Protein AF-A0A264W4F5-F1 (afdb_monomer_lite)

Organism: NCBI:txid2020506

Secondary structure (DSSP, 8-state):
-TTTHHHHHHHHHHHHHHHHHHHHTT---HHHHHHHHHHHHHHHHHHHHHHHTT--HHHHHHHHHHHHHHHHHHHHHHHHHHHHTHHHHHHHHHHHHTT-SPEEEE-SS-EEEEPPGGGHHHHTSSEEEEEEEETTEEEEEEEPPPPTT-TT---EEEEEETTS----S-TTS--SEEEEEETTEEEEES-HHHHHHS-SSSS-SEEE--

Sequence (210 aa):
MKKYSVPLALFNSGLLLLYMILELVEASTFPFAVVVFVSFGLSLLLSLYVLISQNWRPFAIQISVLVFAVSIPLLFQIEVNYYHFLDDREQLIEMLENGELEKTSDDGSSVSYLTPDAYKRAVGSNQLPVVSHSENEFYVKFWVDEPIFNPNGAFEGFLYSSNGEFPTTDSALYFYEYKQIDANWYYVSDYSSDLEENCLFLCGDIIIND

pLDDT: mean 84.88, std 12.05, range [41.47, 96.94]

Radius of gyration: 21.78 Å; chains: 1; bounding box: 52×29×62 Å

Structure (mmCIF, N/CA/C/O backbone):
data_AF-A0A264W4F5-F1
#
_entry.id   AF-A0A264W4F5-F1
#
loop_
_atom_site.group_PDB
_atom_site.id
_atom_site.type_symbol
_atom_site.label_atom_id
_atom_site.label_alt_id
_atom_site.label_comp_id
_atom_site.label_asym_id
_atom_site.label_entity_id
_atom_site.label_seq_id
_atom_site.pdbx_PDB_ins_code
_atom_site.Cartn_x
_atom_site.Cartn_y
_atom_site.Cartn_z
_atom_site.occupancy
_atom_site.B_iso_or_equiv
_atom_site.auth_seq_id
_atom_site.auth_comp_id
_atom_site.auth_asym_id
_atom_site.auth_atom_id
_atom_site.pdbx_PDB_model_num
ATOM 1 N N . MET A 1 1 ? 27.422 -3.768 -30.438 1.00 62.78 1 MET A N 1
ATOM 2 C CA . MET A 1 1 ? 26.420 -3.299 -29.449 1.00 62.78 1 MET A CA 1
ATOM 3 C C . MET A 1 1 ? 24.977 -3.320 -29.961 1.00 62.78 1 MET A C 1
ATOM 5 O O . MET A 1 1 ? 24.150 -3.886 -29.266 1.00 62.78 1 MET A O 1
ATOM 9 N N . LYS A 1 2 ? 24.654 -2.826 -31.173 1.00 68.25 2 LYS A N 1
ATOM 10 C CA . LYS A 1 2 ? 23.263 -2.804 -31.702 1.00 68.25 2 LYS A CA 1
ATOM 11 C C . LYS A 1 2 ? 22.506 -4.149 -31.665 1.00 68.25 2 LYS A C 1
ATOM 13 O O . LYS A 1 2 ? 21.299 -4.157 -31.479 1.00 68.25 2 LYS A O 1
ATOM 18 N N . LYS A 1 3 ? 23.204 -5.284 -31.818 1.00 78.88 3 LYS A N 1
ATOM 19 C CA . LYS A 1 3 ? 22.596 -6.630 -31.795 1.00 78.88 3 LYS A CA 1
ATOM 20 C C . LYS A 1 3 ? 22.023 -7.022 -30.421 1.00 78.88 3 LYS A C 1
ATOM 22 O O . LYS A 1 3 ? 21.079 -7.799 -30.370 1.00 78.88 3 LYS A O 1
ATOM 27 N N . TYR A 1 4 ? 22.566 -6.473 -29.332 1.00 87.38 4 TYR A N 1
ATOM 28 C CA . TYR A 1 4 ? 22.182 -6.832 -27.961 1.00 87.38 4 TYR A CA 1
ATOM 29 C C . TYR A 1 4 ? 21.355 -5.753 -27.254 1.00 87.38 4 TYR A C 1
ATOM 31 O O . TYR A 1 4 ? 20.863 -5.996 -26.159 1.00 87.38 4 TYR A O 1
ATOM 39 N N . SER A 1 5 ? 21.155 -4.583 -27.871 1.00 87.38 5 SER A N 1
ATOM 40 C CA . SER A 1 5 ? 20.451 -3.470 -27.224 1.00 87.38 5 SER A CA 1
ATOM 41 C C . SER A 1 5 ? 18.969 -3.759 -26.980 1.00 87.38 5 SER A C 1
ATOM 43 O O . SER A 1 5 ? 18.437 -3.338 -25.965 1.00 87.38 5 SER A O 1
ATOM 45 N N . VAL A 1 6 ? 18.301 -4.490 -27.881 1.00 90.69 6 VAL A N 1
ATOM 46 C CA . VAL A 1 6 ? 16.883 -4.856 -27.705 1.00 90.69 6 VAL A CA 1
ATOM 47 C C . VAL A 1 6 ? 16.700 -5.915 -26.606 1.00 90.69 6 VAL A C 1
ATOM 49 O O . VAL A 1 6 ? 15.910 -5.659 -25.704 1.00 90.69 6 VAL A O 1
ATOM 52 N N . PRO A 1 7 ? 17.435 -7.049 -26.598 1.00 93.50 7 PRO A N 1
ATOM 53 C CA . PRO A 1 7 ? 17.374 -7.996 -25.482 1.00 93.50 7 PRO A CA 1
ATOM 54 C C . PRO A 1 7 ? 17.715 -7.370 -24.126 1.00 93.50 7 PRO A C 1
ATOM 56 O O . PRO A 1 7 ? 17.052 -7.665 -23.140 1.00 93.50 7 PRO A O 1
ATOM 59 N N . LEU A 1 8 ? 18.712 -6.479 -24.079 1.00 93.00 8 LEU A N 1
ATOM 60 C CA . LEU A 1 8 ? 19.088 -5.780 -22.850 1.00 93.00 8 LEU A CA 1
ATOM 61 C C . LEU A 1 8 ? 17.981 -4.832 -22.367 1.00 93.00 8 LEU A C 1
ATOM 63 O O . LEU A 1 8 ? 17.676 -4.816 -21.178 1.00 93.00 8 LEU A O 1
ATOM 67 N N . ALA A 1 9 ? 17.362 -4.076 -23.280 1.00 93.12 9 ALA A N 1
ATOM 68 C CA . ALA A 1 9 ? 16.226 -3.219 -22.953 1.00 93.12 9 ALA A CA 1
ATOM 69 C C . ALA A 1 9 ? 15.055 -4.044 -22.404 1.00 93.12 9 ALA A C 1
ATOM 71 O O . ALA A 1 9 ? 14.527 -3.700 -21.356 1.00 93.12 9 ALA A O 1
ATOM 72 N N . LEU A 1 10 ? 14.711 -5.164 -23.050 1.00 95.50 10 LEU A N 1
ATOM 73 C CA . LEU A 1 10 ? 13.660 -6.070 -22.577 1.00 95.50 10 LEU A CA 1
ATOM 74 C C . LEU A 1 10 ? 13.969 -6.649 -21.195 1.00 95.50 10 LEU A C 1
ATOM 76 O O . LEU A 1 10 ? 13.091 -6.657 -20.340 1.00 95.50 10 LEU A O 1
ATOM 80 N N . PHE A 1 11 ? 15.202 -7.104 -20.965 1.00 96.38 11 PHE A N 1
ATOM 81 C CA . PHE A 1 11 ? 15.606 -7.665 -19.678 1.00 96.38 11 PHE A CA 1
ATOM 82 C C . PHE A 1 11 ? 15.494 -6.634 -18.551 1.00 96.38 11 PHE A C 1
ATOM 84 O O . PHE A 1 11 ? 14.839 -6.900 -17.549 1.00 96.38 11 PHE A O 1
ATOM 91 N N . ASN A 1 12 ? 16.070 -5.440 -18.729 1.00 96.38 12 ASN A N 1
ATOM 92 C CA . ASN A 1 12 ? 16.012 -4.394 -17.703 1.00 96.38 12 ASN A CA 1
ATOM 93 C C . ASN A 1 12 ? 14.592 -3.858 -17.502 1.00 96.38 12 ASN A C 1
ATOM 95 O O . ASN A 1 12 ? 14.204 -3.571 -16.377 1.00 96.38 12 ASN A O 1
ATOM 99 N N . SER A 1 13 ? 13.799 -3.753 -18.570 1.00 96.25 13 SER A N 1
ATOM 100 C CA . SER A 1 13 ? 12.382 -3.406 -18.467 1.00 96.25 13 SER A CA 1
ATOM 101 C C . SER A 1 13 ? 11.584 -4.457 -17.700 1.00 96.25 13 SER A C 1
ATOM 103 O O . SER A 1 13 ? 10.793 -4.099 -16.836 1.00 96.25 13 SER A O 1
ATOM 105 N N . GLY A 1 14 ? 11.803 -5.746 -17.973 1.00 95.62 14 GLY A N 1
ATOM 106 C CA . GLY A 1 14 ? 11.161 -6.831 -17.232 1.00 95.62 14 GLY A CA 1
ATOM 107 C C . GLY A 1 14 ? 11.577 -6.852 -15.763 1.00 95.62 14 GLY A C 1
ATOM 108 O O . GLY A 1 14 ? 10.736 -7.049 -14.895 1.00 95.62 14 GLY A O 1
ATOM 109 N N . LEU A 1 15 ? 12.854 -6.584 -15.479 1.00 95.94 15 LEU A N 1
ATOM 110 C CA . LEU A 1 15 ? 13.364 -6.486 -14.115 1.00 95.94 15 LEU A CA 1
ATOM 111 C C . LEU A 1 15 ? 12.757 -5.295 -13.356 1.00 95.94 15 LEU A C 1
ATOM 113 O O . LEU A 1 15 ? 12.394 -5.452 -12.195 1.00 95.94 15 LEU A O 1
ATOM 117 N N . LEU A 1 16 ? 12.596 -4.140 -14.014 1.00 95.50 16 LEU A N 1
ATOM 118 C CA . LEU A 1 16 ? 11.903 -2.986 -13.437 1.00 95.50 16 LEU A CA 1
ATOM 119 C C . LEU A 1 16 ? 10.441 -3.316 -13.128 1.00 95.50 16 LEU A C 1
ATOM 121 O O . LEU A 1 16 ? 9.996 -3.070 -12.017 1.00 95.50 16 LEU A O 1
ATOM 125 N N . LEU A 1 17 ? 9.709 -3.920 -14.068 1.00 94.00 17 LEU A N 1
ATOM 126 C CA . LEU A 1 17 ? 8.314 -4.313 -13.835 1.00 94.00 17 LEU A CA 1
ATOM 127 C C . LEU A 1 17 ? 8.177 -5.332 -12.699 1.00 94.00 17 LEU A C 1
ATOM 129 O O . LEU A 1 17 ? 7.276 -5.206 -11.876 1.00 94.00 17 LEU A O 1
ATOM 133 N N . LEU A 1 18 ? 9.080 -6.314 -12.622 1.00 93.44 18 LEU A N 1
ATOM 134 C CA . LEU A 1 18 ? 9.113 -7.265 -11.511 1.00 93.44 18 LEU A CA 1
ATOM 135 C C . LEU A 1 18 ? 9.348 -6.553 -10.177 1.00 93.44 18 LEU A C 1
ATOM 137 O O . LEU A 1 18 ? 8.670 -6.856 -9.202 1.00 93.44 18 LEU A O 1
ATOM 141 N N . TYR A 1 19 ? 10.292 -5.611 -10.138 1.00 93.06 19 TYR A N 1
ATOM 142 C CA . TYR A 1 19 ? 10.524 -4.796 -8.952 1.00 93.06 19 TYR A CA 1
ATOM 143 C C . TYR A 1 19 ? 9.267 -4.023 -8.546 1.00 93.06 19 TYR A C 1
ATOM 145 O O . TYR A 1 19 ? 8.900 -4.091 -7.382 1.00 93.06 19 TYR A O 1
ATOM 153 N N . MET A 1 20 ? 8.569 -3.381 -9.491 1.00 90.00 20 MET A N 1
ATOM 154 C CA . MET A 1 20 ? 7.321 -2.671 -9.189 1.00 90.00 20 MET A CA 1
ATOM 155 C C . MET A 1 20 ? 6.274 -3.602 -8.570 1.00 90.00 20 MET A C 1
ATOM 157 O O . MET A 1 20 ? 5.676 -3.254 -7.564 1.00 90.00 20 MET A O 1
ATOM 161 N N . ILE A 1 21 ? 6.087 -4.806 -9.121 1.00 88.50 21 ILE A N 1
ATOM 162 C CA . ILE A 1 21 ? 5.146 -5.788 -8.558 1.00 88.50 21 ILE A CA 1
ATOM 163 C C . ILE A 1 21 ? 5.538 -6.172 -7.125 1.00 88.50 21 ILE A C 1
ATOM 165 O O . ILE A 1 21 ? 4.669 -6.264 -6.268 1.00 88.50 21 ILE A O 1
ATOM 169 N N . LEU A 1 22 ? 6.831 -6.390 -6.861 1.00 89.69 22 LEU A N 1
ATOM 170 C CA . LEU A 1 22 ? 7.320 -6.713 -5.517 1.00 89.69 22 LEU A CA 1
ATOM 171 C C . LEU A 1 22 ? 7.177 -5.539 -4.544 1.00 89.69 22 LEU A C 1
ATOM 173 O O . LEU A 1 22 ? 6.911 -5.772 -3.371 1.00 89.69 22 LEU A O 1
ATOM 177 N N . GLU A 1 23 ? 7.355 -4.304 -5.013 1.00 87.62 23 GLU A N 1
ATOM 178 C CA . GLU A 1 23 ? 7.149 -3.087 -4.221 1.00 87.62 23 GLU A CA 1
ATOM 179 C C . GLU A 1 23 ? 5.682 -2.937 -3.808 1.00 87.62 23 GLU A C 1
ATOM 181 O O . GLU A 1 23 ? 5.412 -2.676 -2.643 1.00 87.62 23 GLU A O 1
ATOM 186 N N . LEU A 1 24 ? 4.740 -3.183 -4.730 1.00 83.50 24 LEU A N 1
ATOM 187 C CA . LEU A 1 24 ? 3.299 -3.104 -4.453 1.00 83.50 24 LEU A CA 1
ATOM 188 C C . LEU A 1 24 ? 2.847 -4.030 -3.312 1.00 83.50 24 LEU A C 1
ATOM 190 O O . LEU A 1 24 ? 1.868 -3.727 -2.644 1.00 83.50 24 LEU A O 1
ATOM 194 N N . VAL A 1 25 ? 3.540 -5.151 -3.100 1.00 84.56 25 VAL A N 1
ATOM 195 C CA . VAL A 1 25 ? 3.249 -6.121 -2.026 1.00 84.56 25 VAL A CA 1
ATOM 196 C C . VAL A 1 25 ? 4.277 -6.072 -0.892 1.00 84.56 25 VAL A C 1
ATOM 198 O O . VAL A 1 25 ? 4.439 -7.048 -0.162 1.00 84.56 25 VAL A O 1
ATOM 201 N N . GLU A 1 26 ? 5.041 -4.981 -0.799 1.00 82.81 26 GLU A N 1
ATOM 202 C CA . GLU A 1 26 ? 6.071 -4.749 0.223 1.00 82.81 26 GLU A CA 1
ATOM 203 C C . GLU A 1 26 ? 7.098 -5.891 0.378 1.00 82.81 26 GLU A C 1
ATOM 205 O O . GLU A 1 26 ? 7.672 -6.116 1.445 1.00 82.81 26 GLU A O 1
ATOM 210 N N . ALA A 1 27 ? 7.360 -6.631 -0.701 1.00 86.06 27 ALA A N 1
ATOM 211 C CA . ALA A 1 27 ? 8.305 -7.750 -0.735 1.00 86.06 27 ALA A CA 1
ATOM 212 C C . ALA A 1 27 ? 9.677 -7.356 -1.309 1.00 86.06 27 ALA A C 1
ATOM 214 O O . ALA A 1 27 ? 10.566 -8.202 -1.467 1.00 86.06 27 ALA A O 1
ATOM 215 N N . SER A 1 28 ? 9.854 -6.088 -1.681 1.00 86.25 28 SER A N 1
ATOM 216 C CA . SER A 1 28 ? 11.105 -5.578 -2.231 1.00 86.25 28 SER A CA 1
ATOM 217 C C . SER A 1 28 ? 12.135 -5.290 -1.123 1.00 86.25 28 SER A C 1
ATOM 219 O O . SER A 1 28 ? 11.835 -5.260 0.068 1.00 86.25 28 SER A O 1
ATOM 221 N N . THR A 1 29 ? 13.397 -5.089 -1.512 1.00 89.25 29 THR A N 1
ATOM 222 C CA . THR A 1 29 ? 14.439 -4.636 -0.581 1.00 89.25 29 THR A CA 1
ATOM 223 C C . THR A 1 29 ? 15.202 -3.462 -1.174 1.00 89.25 29 THR A C 1
ATOM 225 O O . THR A 1 29 ? 15.443 -3.415 -2.383 1.00 89.25 29 THR A O 1
ATOM 228 N N . PHE A 1 30 ? 15.663 -2.545 -0.321 1.00 87.56 30 PHE A N 1
ATOM 229 C CA . PHE A 1 30 ? 16.430 -1.375 -0.756 1.00 87.56 30 PHE A CA 1
ATOM 230 C C . PHE A 1 30 ? 17.651 -1.721 -1.642 1.00 87.56 30 PHE A C 1
ATOM 232 O O . PHE A 1 30 ? 17.816 -1.102 -2.695 1.00 87.56 30 PHE A O 1
ATOM 239 N N . PRO A 1 31 ? 18.491 -2.732 -1.320 1.00 92.19 31 PRO A N 1
ATOM 240 C CA . PRO A 1 31 ? 19.609 -3.101 -2.190 1.00 92.19 31 PRO A CA 1
ATOM 241 C C . PRO A 1 31 ? 19.155 -3.607 -3.562 1.00 92.19 31 PRO A C 1
ATOM 243 O O . PRO A 1 31 ? 19.802 -3.320 -4.571 1.00 92.19 31 PRO A O 1
ATOM 246 N N . PHE A 1 32 ? 18.042 -4.344 -3.611 1.00 91.75 32 PHE A N 1
ATOM 247 C CA . PHE A 1 32 ? 17.470 -4.812 -4.866 1.00 91.75 32 PHE A CA 1
ATOM 248 C C . PHE A 1 32 ? 16.973 -3.633 -5.710 1.00 91.75 32 PHE A C 1
ATOM 250 O O . PHE A 1 32 ? 17.349 -3.541 -6.878 1.00 91.75 32 PHE A O 1
ATOM 257 N N . ALA A 1 33 ? 16.254 -2.679 -5.106 1.00 91.38 33 ALA A N 1
ATOM 258 C CA . ALA A 1 33 ? 15.805 -1.455 -5.769 1.00 91.38 33 ALA A CA 1
ATOM 259 C C . ALA A 1 33 ? 16.973 -0.711 -6.441 1.00 91.38 33 ALA A C 1
ATOM 261 O O . ALA A 1 33 ? 16.923 -0.413 -7.635 1.00 91.38 33 ALA A O 1
ATOM 262 N N . VAL A 1 34 ? 18.078 -0.492 -5.716 1.00 93.56 34 VAL A N 1
ATOM 263 C CA . VAL A 1 34 ? 19.276 0.183 -6.251 1.00 93.56 34 VAL A CA 1
ATOM 264 C C . VAL A 1 34 ? 19.823 -0.534 -7.488 1.00 93.56 34 VAL A C 1
ATOM 266 O O . VAL A 1 34 ? 20.110 0.113 -8.497 1.00 93.56 34 VAL A O 1
ATOM 269 N N . VAL A 1 35 ? 19.949 -1.865 -7.449 1.00 95.31 35 VAL A N 1
ATOM 270 C CA . VAL A 1 35 ? 20.438 -2.652 -8.596 1.00 95.31 35 VAL A CA 1
ATOM 271 C C . VAL A 1 35 ? 19.515 -2.491 -9.804 1.00 95.31 35 VAL A C 1
ATOM 273 O O . VAL A 1 35 ? 19.994 -2.271 -10.923 1.00 95.31 35 VAL A O 1
ATOM 276 N N . VAL A 1 36 ? 18.202 -2.562 -9.594 1.00 95.44 36 VAL A N 1
ATOM 277 C CA . VA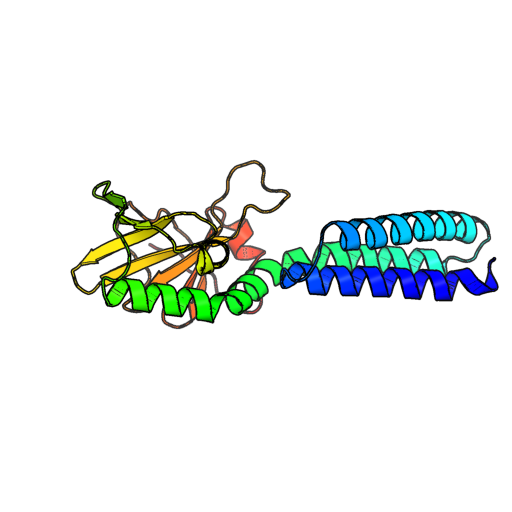L A 1 36 ? 17.205 -2.430 -10.662 1.00 95.44 36 VAL A CA 1
ATOM 278 C C . VAL A 1 36 ? 17.231 -1.029 -11.275 1.00 95.44 36 VAL A C 1
ATOM 280 O O . VAL A 1 36 ? 17.382 -0.903 -12.490 1.00 95.44 36 VAL A O 1
ATOM 283 N N . PHE A 1 37 ? 17.185 0.032 -10.468 1.00 94.56 37 PHE A N 1
ATOM 284 C CA . PHE A 1 37 ? 17.172 1.405 -10.981 1.00 94.56 37 PHE A CA 1
ATOM 285 C C . PHE A 1 37 ? 18.483 1.802 -11.666 1.00 94.56 37 PHE A C 1
ATOM 287 O O . PHE A 1 37 ? 18.453 2.413 -12.737 1.00 94.56 37 PHE A O 1
ATOM 294 N N . VAL A 1 38 ? 19.641 1.423 -11.113 1.00 96.12 38 VAL A N 1
ATOM 295 C CA . VAL A 1 38 ? 20.944 1.718 -11.736 1.00 96.12 38 VAL A CA 1
ATOM 296 C C . VAL A 1 38 ? 21.092 0.970 -13.061 1.00 96.12 38 VAL A C 1
ATOM 298 O O . VAL A 1 38 ? 21.485 1.569 -14.065 1.00 96.12 38 VAL A O 1
ATOM 301 N N . SER A 1 39 ? 20.755 -0.323 -13.098 1.00 95.56 39 SER A N 1
ATOM 302 C CA . SER A 1 39 ? 20.834 -1.117 -14.333 1.00 95.56 39 SER A CA 1
ATOM 303 C C . SER A 1 39 ? 19.876 -0.600 -15.409 1.00 95.56 39 SER A C 1
ATOM 305 O O . SER A 1 39 ? 20.278 -0.444 -16.569 1.00 95.56 39 SER A O 1
ATOM 307 N N . PHE A 1 40 ? 18.650 -0.236 -15.026 1.00 96.06 40 PHE A N 1
ATOM 308 C CA . PHE A 1 40 ? 17.678 0.377 -15.923 1.00 96.06 40 PHE A CA 1
ATOM 309 C C . PHE A 1 40 ? 18.169 1.725 -16.460 1.00 96.06 40 PHE A C 1
ATOM 311 O O . PHE A 1 40 ? 18.159 1.930 -17.676 1.00 96.06 40 PHE A O 1
ATOM 318 N N . GLY A 1 41 ? 18.675 2.609 -15.594 1.00 95.31 41 GLY A N 1
ATOM 319 C CA . GLY A 1 41 ? 19.208 3.919 -15.975 1.00 95.31 41 GLY A CA 1
ATOM 320 C C . GLY A 1 41 ? 20.381 3.822 -16.953 1.00 95.31 41 GLY A C 1
ATOM 321 O O . GLY A 1 41 ? 20.382 4.482 -17.994 1.00 95.31 41 GLY A O 1
ATOM 322 N N . LEU A 1 42 ? 21.345 2.933 -16.693 1.00 95.31 42 LEU A N 1
ATOM 323 C CA . LEU A 1 42 ? 22.455 2.672 -17.620 1.00 95.31 42 LEU A CA 1
ATOM 324 C C . LEU A 1 42 ? 21.960 2.135 -18.968 1.00 95.31 42 LEU A C 1
ATOM 326 O O . LEU A 1 42 ? 22.434 2.559 -20.026 1.00 95.31 42 LEU A O 1
ATOM 330 N N . SER A 1 43 ? 20.982 1.227 -18.947 1.00 94.19 43 SER A N 1
ATOM 331 C CA . SER A 1 43 ? 20.373 0.701 -20.168 1.00 94.19 43 SER A CA 1
ATOM 332 C C . SER A 1 43 ? 19.616 1.785 -20.939 1.00 94.19 43 SER A C 1
ATOM 334 O O . SER A 1 43 ? 19.658 1.783 -22.166 1.00 94.19 43 SER A O 1
ATOM 336 N N . LEU A 1 44 ? 18.964 2.727 -20.251 1.00 94.19 44 LEU A N 1
ATOM 337 C CA . LEU A 1 44 ? 18.276 3.867 -20.862 1.00 94.19 44 LEU A CA 1
ATOM 338 C C . LEU A 1 44 ? 19.245 4.819 -21.562 1.00 94.19 44 LEU A C 1
ATOM 340 O O . LEU A 1 44 ? 19.014 5.196 -22.712 1.00 94.19 44 LEU A O 1
ATOM 344 N N . LEU A 1 45 ? 20.377 5.133 -20.928 1.00 93.56 45 LEU A N 1
ATOM 345 C CA . LEU A 1 45 ? 21.447 5.914 -21.556 1.00 93.56 45 LEU A CA 1
ATOM 346 C C . LEU A 1 45 ? 21.997 5.217 -22.810 1.00 93.56 45 LEU A C 1
ATOM 348 O O . LEU A 1 45 ? 22.208 5.858 -23.844 1.00 93.56 45 LEU A O 1
ATOM 352 N N . LEU A 1 46 ? 22.175 3.893 -22.763 1.00 91.19 46 LEU A N 1
ATOM 353 C CA . LEU A 1 46 ? 22.594 3.123 -23.935 1.00 91.19 46 LEU A CA 1
ATOM 354 C C . LEU A 1 46 ? 21.526 3.140 -25.040 1.00 91.19 46 LEU A C 1
ATOM 356 O O . LEU A 1 46 ? 21.865 3.268 -26.218 1.00 91.19 46 LEU A O 1
ATOM 360 N N . SER A 1 47 ? 20.245 3.034 -24.686 1.00 90.94 47 SER A N 1
ATOM 361 C CA . SER A 1 47 ? 19.131 3.127 -25.634 1.00 90.94 47 SER A CA 1
ATOM 362 C C . SER A 1 47 ? 19.059 4.494 -26.306 1.00 90.94 47 SER A C 1
ATOM 364 O O . SER A 1 47 ? 18.842 4.546 -27.514 1.00 90.94 47 SER A O 1
ATOM 366 N N . LEU A 1 48 ? 19.314 5.584 -25.575 1.00 90.81 48 LEU A N 1
ATOM 367 C CA . LEU A 1 48 ? 19.434 6.939 -26.129 1.00 90.81 48 LEU A CA 1
ATOM 368 C C . LEU A 1 48 ? 20.592 7.043 -27.128 1.00 90.81 48 LEU A C 1
ATOM 370 O O . LEU A 1 48 ? 20.428 7.565 -28.230 1.00 90.81 48 LEU A O 1
ATOM 374 N N . TYR A 1 49 ? 21.753 6.477 -26.798 1.00 89.44 49 TYR A N 1
ATOM 375 C CA . TYR A 1 49 ? 22.879 6.419 -27.732 1.00 89.44 49 TYR A CA 1
ATOM 376 C C . TYR A 1 49 ? 22.540 5.609 -28.999 1.00 89.44 49 TYR A C 1
ATOM 378 O O . TYR A 1 49 ? 22.855 6.005 -30.124 1.00 89.44 49 TYR A O 1
ATOM 386 N N . VAL A 1 50 ? 21.851 4.476 -28.844 1.00 87.50 50 VAL A N 1
ATOM 387 C CA . VAL A 1 50 ? 21.423 3.625 -29.966 1.00 87.50 50 VAL A CA 1
ATOM 388 C C . VAL A 1 50 ? 20.304 4.278 -30.793 1.00 87.50 50 VAL A C 1
ATOM 390 O O . VAL A 1 50 ? 20.272 4.076 -32.011 1.00 87.50 50 VAL A O 1
ATOM 393 N N . LEU A 1 51 ? 19.454 5.110 -30.188 1.00 88.25 51 LEU A N 1
ATOM 394 C CA . LEU A 1 51 ? 18.429 5.903 -30.871 1.00 88.25 51 LEU A CA 1
ATOM 395 C C . LEU A 1 51 ? 19.057 6.864 -31.889 1.00 88.25 51 LEU A C 1
ATOM 397 O O . LEU A 1 51 ? 18.624 6.887 -33.041 1.00 88.25 51 LEU A O 1
ATOM 401 N N . ILE A 1 52 ? 20.143 7.556 -31.514 1.00 84.38 52 ILE A N 1
ATOM 402 C CA . ILE A 1 52 ? 20.933 8.411 -32.428 1.00 84.38 52 ILE A CA 1
ATOM 403 C C . ILE A 1 52 ? 21.442 7.597 -33.630 1.00 84.38 52 ILE A C 1
ATOM 405 O O . ILE A 1 52 ? 21.531 8.090 -34.751 1.00 84.38 52 ILE A O 1
ATOM 409 N N . SER A 1 53 ? 21.705 6.305 -33.426 1.00 79.69 53 SER A N 1
ATOM 410 C CA . SER A 1 53 ? 22.147 5.375 -34.468 1.00 79.69 53 SER A CA 1
ATOM 411 C C . SER A 1 53 ? 21.012 4.786 -35.335 1.00 79.69 53 SER A C 1
ATOM 413 O O . SER A 1 53 ? 21.218 3.750 -35.982 1.00 79.69 53 SER A O 1
ATOM 415 N N . GLN A 1 54 ? 19.842 5.443 -35.338 1.00 82.06 54 GLN A N 1
ATOM 416 C CA . GLN A 1 54 ? 18.600 5.116 -36.059 1.00 82.06 54 GLN A CA 1
ATOM 417 C C . GLN A 1 54 ? 17.914 3.799 -35.657 1.00 82.06 54 GLN A C 1
ATOM 419 O O . GLN A 1 54 ? 17.154 3.224 -36.435 1.00 82.06 54 GLN A O 1
ATOM 424 N N . ASN A 1 55 ? 18.138 3.308 -34.436 1.00 86.25 55 ASN A N 1
ATOM 425 C CA . ASN A 1 55 ? 17.382 2.174 -33.901 1.00 86.25 55 ASN A CA 1
ATOM 426 C C . ASN A 1 55 ? 16.571 2.609 -32.675 1.00 86.25 55 ASN A C 1
ATOM 428 O O . ASN A 1 55 ? 17.081 2.633 -31.560 1.00 86.25 55 ASN A O 1
ATOM 432 N N . TRP A 1 56 ? 15.301 2.943 -32.900 1.00 91.31 56 TRP A N 1
ATOM 433 C CA . TRP A 1 56 ? 14.404 3.508 -31.887 1.00 91.31 56 TRP A CA 1
ATOM 434 C C . TRP A 1 56 ? 13.774 2.475 -30.946 1.00 91.31 56 TRP A C 1
ATOM 436 O O . TRP A 1 56 ? 13.335 2.824 -29.854 1.00 91.31 56 TRP A O 1
ATOM 446 N N . ARG A 1 57 ? 13.756 1.197 -31.342 1.00 92.81 57 ARG A N 1
ATOM 447 C CA . ARG A 1 57 ? 13.087 0.108 -30.611 1.00 92.81 57 ARG A CA 1
ATOM 448 C C . ARG A 1 57 ? 13.466 0.005 -29.123 1.00 92.81 57 ARG A C 1
ATOM 450 O O . ARG A 1 57 ? 12.549 -0.036 -28.312 1.00 92.81 57 ARG A O 1
ATOM 457 N N . PRO A 1 58 ? 14.758 -0.038 -28.728 1.00 91.25 58 PRO A N 1
ATOM 458 C CA . PRO A 1 58 ? 15.114 -0.191 -27.315 1.00 91.25 58 PRO A CA 1
ATOM 459 C C . PRO A 1 58 ? 14.686 1.018 -26.471 1.00 91.25 58 PRO A C 1
ATOM 461 O O . PRO A 1 58 ? 14.252 0.840 -25.339 1.00 91.25 58 PRO A O 1
ATOM 464 N N . PHE A 1 59 ? 14.726 2.225 -27.046 1.00 92.56 59 PHE A N 1
ATOM 465 C CA . PHE A 1 59 ? 14.249 3.434 -26.380 1.00 92.56 59 PHE A CA 1
ATOM 466 C C . PHE A 1 59 ? 12.730 3.405 -26.180 1.00 92.56 59 PHE A C 1
ATOM 468 O O . PHE A 1 59 ? 12.264 3.608 -25.065 1.00 92.56 59 PHE A O 1
ATOM 475 N N . ALA A 1 60 ? 11.960 3.074 -27.222 1.00 94.31 60 ALA A N 1
ATOM 476 C CA . ALA A 1 60 ? 10.504 2.989 -27.106 1.00 94.31 60 ALA A CA 1
ATOM 477 C C . ALA A 1 60 ? 10.053 1.964 -26.056 1.00 94.31 60 ALA A C 1
ATOM 479 O O . ALA A 1 60 ? 9.188 2.285 -25.253 1.00 94.31 60 ALA A O 1
ATOM 480 N N . ILE A 1 61 ? 10.680 0.780 -26.002 1.00 94.88 61 ILE A N 1
ATOM 481 C CA . ILE A 1 61 ? 10.385 -0.240 -24.978 1.00 94.88 61 ILE A CA 1
ATOM 482 C C . ILE A 1 61 ? 10.537 0.342 -23.569 1.00 94.88 61 ILE A C 1
ATOM 484 O O . ILE A 1 61 ? 9.644 0.200 -22.739 1.00 94.88 61 ILE A O 1
ATOM 488 N N . GLN A 1 62 ? 11.657 1.011 -23.301 1.00 94.19 62 GLN A N 1
ATOM 489 C CA . GLN A 1 62 ? 11.947 1.525 -21.966 1.00 94.19 62 GLN A CA 1
ATOM 490 C C . GLN A 1 62 ? 11.068 2.713 -21.585 1.00 94.19 62 GLN A C 1
ATOM 492 O O . GLN A 1 62 ? 10.656 2.787 -20.434 1.00 94.19 62 GLN A O 1
ATOM 497 N N . ILE A 1 63 ? 10.736 3.599 -22.530 1.00 95.25 63 ILE A N 1
ATOM 498 C CA . ILE A 1 63 ? 9.787 4.691 -22.280 1.00 95.25 63 ILE A CA 1
ATOM 499 C C . ILE A 1 63 ? 8.391 4.146 -21.990 1.00 95.25 63 ILE A C 1
ATOM 501 O O . ILE A 1 63 ? 7.784 4.559 -21.009 1.00 95.25 63 ILE A O 1
ATOM 505 N N . SER A 1 64 ? 7.895 3.191 -22.780 1.00 94.81 64 SER A N 1
ATOM 506 C CA . SER A 1 64 ? 6.598 2.563 -22.508 1.00 94.81 64 SER A CA 1
ATOM 507 C C . SER A 1 64 ? 6.569 1.908 -21.129 1.00 94.81 64 SER A C 1
ATOM 509 O O . SER A 1 64 ? 5.610 2.076 -20.386 1.00 94.81 64 SER A O 1
ATOM 511 N N . VAL A 1 65 ? 7.639 1.205 -20.758 1.00 95.31 65 VAL A N 1
ATOM 512 C CA . VAL A 1 65 ? 7.751 0.564 -19.442 1.00 95.31 65 VAL A CA 1
ATOM 513 C C . VAL A 1 65 ? 7.838 1.589 -18.319 1.00 95.31 65 VAL A C 1
ATOM 515 O O . VAL A 1 65 ? 7.251 1.361 -17.273 1.00 95.31 65 VAL A O 1
ATOM 518 N N . LEU A 1 66 ? 8.512 2.720 -18.525 1.00 93.12 66 LEU A N 1
ATOM 519 C CA . LEU A 1 66 ? 8.572 3.794 -17.536 1.00 93.12 66 LEU A CA 1
ATOM 520 C C . LEU A 1 66 ? 7.194 4.427 -17.310 1.00 93.12 66 LEU A C 1
ATOM 522 O O . LEU A 1 66 ? 6.831 4.671 -16.167 1.00 93.12 66 LEU A O 1
ATOM 526 N N . VAL A 1 67 ? 6.406 4.620 -18.373 1.00 92.88 67 VAL A N 1
ATOM 527 C CA . VAL A 1 67 ? 5.006 5.059 -18.250 1.00 92.88 67 VAL A CA 1
ATOM 528 C C . VAL A 1 67 ? 4.208 4.058 -17.411 1.00 92.88 67 VAL A C 1
ATOM 530 O O . VAL A 1 67 ? 3.586 4.456 -16.436 1.00 92.88 67 VAL A O 1
ATOM 533 N N . PHE A 1 68 ? 4.288 2.757 -17.713 1.00 91.19 68 PHE A N 1
ATOM 534 C CA . PHE A 1 68 ? 3.599 1.737 -16.912 1.00 91.19 68 PHE A CA 1
ATOM 535 C C . PHE A 1 68 ? 4.090 1.672 -15.463 1.00 91.19 68 PHE A C 1
ATOM 537 O O . PHE A 1 68 ? 3.276 1.548 -14.556 1.00 91.19 68 PHE A O 1
ATOM 544 N N . ALA A 1 69 ? 5.399 1.770 -15.236 1.00 88.50 69 ALA A N 1
ATOM 545 C CA . ALA A 1 69 ? 5.989 1.711 -13.904 1.00 88.50 69 ALA A CA 1
ATOM 546 C C . ALA A 1 69 ? 5.547 2.883 -13.017 1.00 88.50 69 ALA A C 1
ATOM 548 O O . ALA A 1 69 ? 5.477 2.719 -11.809 1.00 88.50 69 ALA A O 1
ATOM 549 N N . VAL A 1 70 ? 5.231 4.041 -13.602 1.00 85.88 70 VAL A N 1
ATOM 550 C CA . VAL A 1 70 ? 4.687 5.186 -12.859 1.00 85.88 70 VAL A CA 1
ATOM 551 C C . VAL A 1 70 ? 3.172 5.070 -12.699 1.00 85.88 70 VAL A C 1
ATOM 553 O O . VAL A 1 70 ? 2.661 5.282 -11.608 1.00 85.88 70 VAL A O 1
ATOM 556 N N . SER A 1 71 ? 2.443 4.713 -13.758 1.00 85.62 71 SER A N 1
ATOM 557 C CA . SER A 1 71 ? 0.976 4.707 -13.726 1.00 85.62 71 SER A CA 1
ATOM 558 C C . SER A 1 71 ? 0.378 3.545 -12.932 1.00 85.62 71 SER A C 1
ATOM 560 O O . SER A 1 71 ? -0.634 3.738 -12.277 1.00 85.62 71 SER A O 1
ATOM 562 N N . ILE A 1 72 ? 0.961 2.341 -12.978 1.00 84.75 72 ILE A N 1
ATOM 563 C CA . ILE A 1 72 ? 0.372 1.160 -12.319 1.00 84.75 72 ILE A CA 1
ATOM 564 C C . ILE A 1 72 ? 0.298 1.322 -10.793 1.00 84.75 72 ILE A C 1
ATOM 566 O O . ILE A 1 72 ? -0.788 1.123 -10.262 1.00 84.75 72 ILE A O 1
ATOM 570 N N . PRO A 1 73 ? 1.376 1.689 -10.071 1.00 79.81 73 PRO A N 1
ATOM 571 C CA . PRO A 1 73 ? 1.279 1.890 -8.627 1.00 79.81 73 PRO A CA 1
ATOM 572 C C . PRO A 1 73 ? 0.211 2.918 -8.271 1.00 79.81 73 PRO A C 1
ATOM 574 O O . PRO A 1 73 ? -0.635 2.621 -7.445 1.00 79.81 73 PRO A O 1
ATOM 577 N N . LEU A 1 74 ? 0.176 4.059 -8.966 1.00 78.50 74 LEU A N 1
ATOM 578 C CA . LEU A 1 74 ? -0.819 5.102 -8.706 1.00 78.50 74 LEU A CA 1
ATOM 579 C C . LEU A 1 74 ? -2.258 4.583 -8.838 1.00 78.50 74 LEU A C 1
ATOM 581 O O . LEU A 1 74 ? -3.104 4.932 -8.032 1.00 78.50 74 LEU A O 1
ATOM 585 N N . LEU A 1 75 ? -2.526 3.710 -9.813 1.00 80.44 75 LEU A N 1
ATOM 586 C CA . LEU A 1 75 ? -3.875 3.192 -10.050 1.00 80.44 75 LEU A CA 1
ATOM 587 C C . LEU A 1 75 ? -4.298 2.083 -9.076 1.00 80.44 75 LEU A C 1
ATOM 589 O O . LEU A 1 75 ? -5.488 1.943 -8.819 1.00 80.44 75 LEU A O 1
ATOM 593 N N . PHE A 1 76 ? -3.355 1.275 -8.579 1.00 83.38 76 PHE A N 1
ATOM 594 C CA . PHE A 1 76 ? -3.660 0.029 -7.856 1.00 83.38 76 PHE A CA 1
ATOM 595 C C . PHE A 1 76 ? -3.156 -0.008 -6.408 1.00 83.38 76 PHE A C 1
ATOM 597 O O . PHE A 1 76 ? -3.460 -0.958 -5.689 1.00 83.38 76 PHE A O 1
ATOM 604 N N . GLN A 1 77 ? -2.365 0.971 -5.959 1.00 83.75 77 GLN A N 1
ATOM 605 C CA . GLN A 1 77 ? -1.708 0.935 -4.646 1.00 83.75 77 GLN A CA 1
ATOM 606 C C . GLN A 1 77 ? -2.710 0.787 -3.502 1.00 83.75 77 GLN A C 1
ATOM 608 O O . GLN A 1 77 ? -2.497 -0.049 -2.629 1.00 83.75 77 GLN A O 1
ATOM 613 N N . ILE A 1 78 ? -3.815 1.534 -3.529 1.00 85.94 78 ILE A N 1
ATOM 614 C CA . ILE A 1 78 ? -4.849 1.469 -2.488 1.00 85.94 78 ILE A CA 1
ATOM 615 C C . ILE A 1 78 ? -5.516 0.099 -2.446 1.00 85.94 78 ILE A C 1
ATOM 617 O O . ILE A 1 78 ? -5.693 -0.485 -1.385 1.00 85.94 78 ILE A O 1
ATOM 621 N N . GLU A 1 79 ? -5.824 -0.468 -3.602 1.00 88.38 79 GLU A N 1
ATOM 622 C CA . GLU A 1 79 ? -6.544 -1.738 -3.700 1.00 88.38 79 GLU A CA 1
ATOM 623 C C . GLU A 1 79 ? -5.662 -2.918 -3.301 1.00 88.38 79 GLU A C 1
ATOM 625 O O . GLU A 1 79 ? -6.096 -3.828 -2.594 1.00 88.38 79 GLU A O 1
ATOM 630 N N . VAL A 1 80 ? -4.393 -2.884 -3.714 1.00 88.81 80 VAL A N 1
ATOM 631 C CA . VAL A 1 80 ? -3.407 -3.867 -3.270 1.00 88.81 80 VAL A CA 1
ATOM 632 C C . VAL A 1 80 ? -3.156 -3.719 -1.776 1.00 88.81 80 VAL A C 1
ATOM 634 O O . VAL A 1 80 ? -3.124 -4.733 -1.088 1.00 88.81 80 VAL A O 1
ATOM 637 N N . ASN A 1 81 ? -3.046 -2.497 -1.250 1.00 90.50 81 ASN A N 1
ATOM 638 C CA . ASN A 1 81 ? -2.891 -2.268 0.185 1.00 90.50 81 ASN A CA 1
ATOM 639 C C . ASN A 1 81 ? -4.108 -2.775 0.980 1.00 90.50 81 ASN A C 1
ATOM 641 O O . ASN A 1 81 ? -3.940 -3.378 2.042 1.00 90.50 81 ASN A O 1
ATOM 645 N N . TYR A 1 82 ? -5.327 -2.588 0.463 1.00 91.56 82 TYR A N 1
ATOM 646 C CA . TYR A 1 82 ? -6.542 -3.130 1.066 1.00 91.56 82 TYR A CA 1
ATOM 647 C C . TYR A 1 82 ? -6.436 -4.648 1.230 1.00 91.56 82 TYR A C 1
ATOM 649 O O . TYR A 1 82 ? -6.474 -5.142 2.354 1.00 91.56 82 TYR A O 1
ATOM 657 N N . TYR A 1 83 ? -6.207 -5.376 0.132 1.00 91.56 83 TYR A N 1
ATOM 658 C CA . TYR A 1 83 ? -6.143 -6.838 0.161 1.00 91.56 83 TYR A CA 1
ATOM 659 C C . TYR A 1 83 ? -4.922 -7.402 0.870 1.00 91.56 83 TYR A C 1
ATOM 661 O O . TYR A 1 83 ? -5.022 -8.443 1.510 1.00 91.56 83 TYR A O 1
ATOM 669 N N . HIS A 1 84 ? -3.764 -6.756 0.738 1.00 91.12 84 HIS A N 1
ATOM 670 C CA . HIS A 1 84 ? -2.530 -7.252 1.335 1.00 91.12 84 HIS A CA 1
ATOM 671 C C . HIS A 1 84 ? -2.615 -7.295 2.863 1.00 91.12 84 HIS A C 1
ATOM 673 O O . HIS A 1 84 ? -2.047 -8.195 3.474 1.00 91.12 84 HIS A O 1
ATOM 679 N N . PHE A 1 85 ? -3.355 -6.355 3.455 1.00 93.75 85 PHE A N 1
ATOM 680 C CA . PHE A 1 85 ? -3.494 -6.208 4.900 1.00 93.75 85 PHE A CA 1
ATOM 681 C C . PHE A 1 85 ? -4.894 -6.541 5.430 1.00 93.75 85 PHE A C 1
ATOM 683 O O . PHE A 1 85 ? -5.150 -6.302 6.605 1.00 93.75 85 PHE A O 1
ATOM 690 N N . LEU A 1 86 ? -5.811 -7.061 4.608 1.00 94.31 86 LEU A N 1
ATOM 691 C CA . LEU A 1 86 ? -7.195 -7.301 5.033 1.00 94.31 86 LEU A CA 1
ATOM 692 C C . LEU A 1 86 ? -7.264 -8.247 6.241 1.00 94.31 86 LEU A C 1
ATOM 694 O O . LEU A 1 86 ? -7.808 -7.862 7.271 1.00 94.31 86 LEU A O 1
ATOM 698 N N . ASP A 1 87 ? -6.626 -9.417 6.147 1.00 96.06 87 ASP A N 1
ATOM 699 C CA . ASP A 1 87 ? -6.606 -10.424 7.218 1.00 96.06 87 ASP A CA 1
ATOM 700 C C . ASP A 1 87 ? -6.030 -9.856 8.533 1.00 96.06 87 ASP A C 1
ATOM 702 O O . ASP A 1 87 ? -6.564 -10.084 9.618 1.00 96.06 87 ASP A O 1
ATOM 706 N N . ASP A 1 88 ? -4.961 -9.060 8.434 1.00 96.44 88 ASP A N 1
ATOM 707 C CA . ASP A 1 88 ? -4.315 -8.400 9.573 1.00 96.44 88 ASP A CA 1
ATOM 708 C C . ASP A 1 88 ? -5.250 -7.384 10.249 1.00 96.44 88 ASP A C 1
ATOM 710 O O . ASP A 1 88 ? -5.280 -7.263 11.477 1.00 96.44 88 ASP A O 1
ATOM 714 N N . ARG A 1 89 ? -6.024 -6.637 9.455 1.00 96.00 89 ARG A N 1
ATOM 715 C CA . ARG A 1 89 ? -6.984 -5.651 9.967 1.00 96.00 89 ARG A CA 1
ATOM 716 C C . ARG A 1 89 ? -8.198 -6.319 10.596 1.00 96.00 89 ARG A C 1
ATOM 718 O O . ARG A 1 89 ? -8.644 -5.870 11.648 1.00 96.00 89 ARG A O 1
ATOM 725 N N . GLU A 1 90 ? -8.707 -7.387 9.991 1.00 96.38 90 GLU A N 1
ATOM 726 C CA . GLU A 1 90 ? -9.792 -8.192 10.562 1.00 96.38 90 GLU A CA 1
ATOM 727 C C . GLU A 1 90 ? -9.372 -8.812 11.897 1.00 96.38 90 GLU A C 1
ATOM 729 O O . GLU A 1 90 ? -10.116 -8.735 12.875 1.00 96.38 90 GLU A O 1
ATOM 734 N N . GLN A 1 91 ? -8.141 -9.319 11.988 1.00 96.94 91 GLN A N 1
ATOM 735 C CA . GLN A 1 91 ? -7.603 -9.830 13.245 1.00 96.94 91 GLN A CA 1
ATOM 736 C C . GLN A 1 91 ? -7.463 -8.734 14.311 1.00 96.94 91 GLN A C 1
ATOM 738 O O . GLN A 1 91 ? -7.763 -8.966 15.481 1.00 96.94 91 GLN A O 1
ATOM 743 N N . LEU A 1 92 ? -7.047 -7.522 13.931 1.00 95.56 92 LEU A N 1
ATOM 744 C CA . LEU A 1 92 ? -7.021 -6.382 14.853 1.00 95.56 92 LEU A CA 1
ATOM 745 C C . LEU A 1 92 ? -8.412 -6.003 15.371 1.00 95.56 92 LEU A C 1
ATOM 747 O O . LEU A 1 92 ? -8.539 -5.640 16.541 1.00 95.56 92 LEU A O 1
ATOM 751 N N . ILE A 1 93 ? -9.438 -6.078 14.522 1.00 95.06 93 ILE A N 1
ATOM 752 C CA . ILE A 1 93 ? -10.829 -5.827 14.918 1.00 95.06 93 ILE A CA 1
ATOM 753 C C . ILE A 1 93 ? -11.287 -6.891 15.923 1.00 95.06 93 ILE A C 1
ATOM 755 O O . ILE A 1 93 ? -11.826 -6.535 16.967 1.00 95.06 93 ILE A O 1
ATOM 759 N N . GLU A 1 94 ? -10.987 -8.170 15.689 1.00 95.25 94 GLU A N 1
ATOM 760 C CA . GLU A 1 94 ? -11.3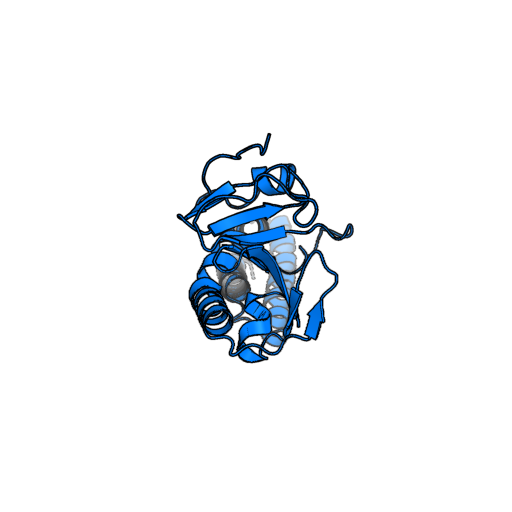01 -9.249 16.638 1.00 95.25 94 GLU A CA 1
ATOM 761 C C . GLU A 1 94 ? -10.608 -9.036 18.000 1.00 95.25 94 GLU A C 1
ATOM 763 O O . GLU A 1 94 ? -11.229 -9.160 19.059 1.00 95.25 94 GLU A O 1
ATOM 768 N N . MET A 1 95 ? -9.327 -8.647 17.999 1.00 94.69 95 MET A N 1
ATOM 769 C CA . MET A 1 95 ? -8.592 -8.322 19.231 1.00 94.69 95 MET A CA 1
ATOM 770 C C . MET A 1 95 ? -9.195 -7.121 19.972 1.00 94.69 95 MET A C 1
ATOM 772 O O . MET A 1 95 ? -9.197 -7.090 21.207 1.00 94.69 95 MET A O 1
ATOM 776 N N . LEU A 1 96 ? -9.695 -6.125 19.236 1.00 92.56 96 LEU A N 1
ATOM 777 C CA . LEU A 1 96 ? -10.385 -4.969 19.802 1.00 92.56 96 LEU A CA 1
ATOM 778 C C . LEU A 1 96 ? -11.696 -5.391 20.481 1.00 92.56 96 LEU A C 1
ATOM 780 O O . LEU A 1 96 ? -11.921 -5.022 21.634 1.00 92.56 96 LEU A O 1
ATOM 784 N N . GLU A 1 97 ? -12.523 -6.190 19.805 1.00 91.19 97 GLU A N 1
ATOM 785 C CA . GLU A 1 97 ? -13.805 -6.695 20.321 1.00 91.19 97 GLU A CA 1
ATOM 786 C C . GLU A 1 97 ? -13.629 -7.571 21.567 1.00 91.19 97 GLU A C 1
ATOM 788 O O . GLU A 1 97 ? -14.394 -7.465 22.528 1.00 91.19 97 GLU A O 1
ATOM 793 N N . ASN A 1 98 ? -12.573 -8.385 21.595 1.00 92.88 98 ASN A N 1
ATOM 794 C CA . ASN A 1 98 ? -12.232 -9.228 22.741 1.00 92.88 98 ASN A CA 1
ATOM 795 C C . ASN A 1 98 ? -11.593 -8.448 23.907 1.00 92.88 98 ASN A C 1
ATOM 797 O O . ASN A 1 98 ? -11.369 -9.015 24.981 1.00 92.88 98 ASN A O 1
ATOM 801 N N . GLY A 1 99 ? -11.301 -7.154 23.729 1.00 90.06 99 GLY A N 1
ATOM 802 C CA . GLY A 1 99 ? -10.669 -6.311 24.745 1.00 90.06 99 GLY A CA 1
ATOM 803 C C . GLY A 1 99 ? -9.199 -6.655 25.005 1.00 90.06 99 GLY A C 1
ATOM 804 O O . GLY A 1 99 ? -8.692 -6.403 26.099 1.00 90.06 99 GLY A O 1
ATOM 805 N N . GLU A 1 100 ? -8.514 -7.246 24.025 1.00 93.25 100 GLU A N 1
ATOM 806 C CA . GLU A 1 100 ? -7.112 -7.668 24.134 1.00 93.25 100 GLU A CA 1
ATOM 807 C C . GLU A 1 100 ? -6.124 -6.518 23.900 1.00 93.25 100 GLU A C 1
ATOM 809 O O . GLU A 1 100 ? -4.962 -6.600 24.304 1.00 93.25 100 GLU A O 1
ATOM 814 N N . LEU A 1 101 ? -6.573 -5.437 23.257 1.00 91.56 101 LEU A N 1
ATOM 815 C CA . LEU A 1 101 ? -5.738 -4.280 22.949 1.00 91.56 101 LEU A CA 1
ATOM 816 C C . LEU A 1 101 ? -5.592 -3.335 24.149 1.00 91.56 101 LEU A C 1
ATOM 818 O O . LEU A 1 101 ? -6.557 -2.965 24.819 1.00 91.56 101 LEU A O 1
ATOM 822 N N . GLU A 1 102 ? -4.364 -2.873 24.382 1.00 90.75 102 GLU A N 1
ATOM 823 C CA . GLU A 1 102 ? -4.062 -1.913 25.442 1.00 90.75 102 GLU A CA 1
ATOM 824 C C . GLU A 1 102 ? -4.505 -0.499 25.037 1.00 90.75 102 GLU A C 1
ATOM 826 O O . GLU A 1 102 ? -4.023 0.064 24.054 1.00 90.75 102 GLU A O 1
ATOM 831 N N . LYS A 1 103 ? -5.407 0.102 25.818 1.00 89.50 103 LYS A N 1
ATOM 832 C CA . LYS A 1 103 ? -5.863 1.486 25.629 1.00 89.50 103 LYS A CA 1
ATOM 833 C C . LYS A 1 103 ? -4.767 2.477 26.038 1.00 89.50 103 LYS A C 1
ATOM 835 O O . LYS A 1 103 ? -4.323 2.461 27.184 1.00 89.50 103 LYS A O 1
ATOM 840 N N . THR A 1 104 ? -4.370 3.377 25.136 1.00 85.44 104 THR A N 1
ATOM 841 C CA . THR A 1 104 ? -3.271 4.336 25.371 1.00 85.44 104 THR A CA 1
ATOM 842 C C . THR A 1 104 ? -3.746 5.748 25.683 1.00 85.44 104 THR A C 1
ATOM 844 O O . THR A 1 104 ? -3.148 6.429 26.514 1.00 85.44 104 THR A O 1
ATOM 847 N N . SER A 1 105 ? -4.796 6.214 25.011 1.00 77.19 105 SER A N 1
ATOM 848 C CA . SER A 1 105 ? -5.319 7.571 25.185 1.00 77.19 105 SER A CA 1
ATOM 849 C C . SER A 1 105 ? -6.809 7.633 24.888 1.00 77.19 105 SER A C 1
ATOM 851 O O . SER A 1 105 ? -7.330 6.853 24.096 1.00 77.19 105 SER A O 1
ATOM 853 N N . ASP A 1 106 ? -7.482 8.564 25.552 1.00 79.56 106 ASP A N 1
ATOM 854 C CA . ASP A 1 106 ? -8.900 8.863 25.386 1.00 79.56 106 ASP A CA 1
ATOM 855 C C . ASP A 1 106 ? -9.038 10.382 25.400 1.00 79.56 106 ASP A C 1
ATOM 857 O O . ASP A 1 106 ? -8.737 11.018 26.415 1.00 79.56 106 ASP A O 1
ATOM 861 N N . ASP A 1 107 ? -9.390 10.965 24.258 1.00 68.62 107 ASP A N 1
ATOM 862 C CA . ASP A 1 107 ? -9.581 12.413 24.126 1.00 68.62 107 ASP A CA 1
ATOM 863 C C . ASP A 1 107 ? -11.061 12.828 24.228 1.00 68.62 107 ASP A C 1
ATOM 865 O O . ASP A 1 107 ? -11.388 14.006 24.079 1.00 68.62 107 ASP A O 1
ATOM 869 N N . GLY A 1 108 ? -11.952 11.875 24.527 1.00 66.69 108 GLY A N 1
ATOM 870 C CA . GLY A 1 108 ? -13.400 12.056 24.604 1.00 66.69 108 GLY A CA 1
ATOM 871 C C . GLY A 1 108 ? -14.134 11.950 23.263 1.00 66.69 108 GLY A C 1
ATOM 872 O O . GLY A 1 108 ? -15.346 11.755 23.275 1.00 66.69 108 GLY A O 1
ATOM 873 N N . SER A 1 109 ? -13.433 12.045 22.129 1.00 67.75 109 SER A N 1
ATOM 874 C CA . SER A 1 109 ? -13.986 11.890 20.770 1.00 67.75 109 SER A CA 1
ATOM 875 C C . SER A 1 109 ? -13.464 10.645 20.048 1.00 67.75 109 SER A C 1
ATOM 877 O O . SER A 1 109 ? -14.132 10.082 19.183 1.00 67.75 109 SER A O 1
ATOM 879 N N . SER A 1 110 ? -12.273 10.195 20.428 1.00 75.69 110 SER A N 1
ATOM 880 C CA . SER A 1 110 ? -11.616 8.997 19.944 1.00 75.69 110 SER A CA 1
ATOM 881 C C . SER A 1 110 ? -10.820 8.341 21.071 1.00 75.69 110 SER A C 1
ATOM 883 O O . SER A 1 110 ? -10.282 8.991 21.975 1.00 75.69 110 SER A O 1
ATOM 885 N N . VAL A 1 111 ? -10.759 7.018 21.016 1.00 86.25 111 VAL A N 1
ATOM 886 C CA . VAL A 1 111 ? -9.930 6.191 21.881 1.00 86.25 111 VAL A CA 1
ATOM 887 C C . VAL A 1 111 ? -8.842 5.574 21.020 1.00 86.25 111 VAL A C 1
ATOM 889 O O . VAL A 1 111 ? -9.128 4.901 20.034 1.00 86.25 111 VAL A O 1
ATOM 892 N N . SER A 1 112 ? -7.589 5.770 21.411 1.00 86.88 112 SER A N 1
ATOM 893 C CA . SER A 1 112 ? -6.463 5.114 20.753 1.00 86.88 112 SER A CA 1
ATOM 894 C C . SER A 1 112 ? -6.039 3.880 21.532 1.00 86.88 112 SER A C 1
ATOM 896 O O . SER A 1 112 ? -5.911 3.911 22.763 1.00 86.88 112 SER A O 1
ATOM 898 N N . TYR A 1 113 ? -5.753 2.819 20.791 1.00 92.19 113 TYR A N 1
ATOM 899 C CA . TYR A 1 113 ? -5.186 1.577 21.299 1.00 92.19 113 TYR A CA 1
ATOM 900 C C . TYR A 1 113 ? -3.764 1.399 20.779 1.00 92.19 113 TYR A C 1
ATOM 902 O O . TYR A 1 113 ? -3.426 1.882 19.701 1.00 92.19 113 TYR A O 1
ATOM 910 N N . LEU A 1 114 ? -2.916 0.703 21.530 1.00 92.31 114 LEU A N 1
ATOM 911 C CA . LEU A 1 114 ? -1.574 0.369 21.076 1.00 92.31 114 LEU A CA 1
ATOM 912 C C . LEU A 1 114 ? -1.651 -0.691 19.973 1.00 92.31 114 LEU A C 1
ATOM 914 O O . LEU A 1 114 ? -2.159 -1.788 20.202 1.00 92.31 114 LEU A O 1
ATOM 918 N N . THR A 1 115 ? -1.093 -0.391 18.802 1.00 93.06 115 THR A N 1
ATOM 919 C CA . THR A 1 115 ? -0.993 -1.370 17.716 1.00 93.06 115 THR A CA 1
ATOM 920 C C . THR A 1 115 ? 0.140 -2.358 18.019 1.00 93.06 115 THR A C 1
ATOM 922 O O . THR A 1 115 ? 1.292 -1.921 18.161 1.00 93.06 115 THR A O 1
ATOM 925 N N . PRO A 1 116 ? -0.119 -3.680 18.085 1.00 94.62 116 PRO A N 1
ATOM 926 C CA . PRO A 1 116 ? 0.945 -4.666 18.236 1.00 94.62 116 PRO A CA 1
ATOM 927 C C . PRO A 1 116 ? 1.936 -4.592 17.069 1.00 94.62 116 PRO A C 1
ATOM 929 O O . PRO A 1 116 ? 1.547 -4.338 15.930 1.00 94.62 116 PRO A O 1
ATOM 932 N N . ASP A 1 117 ? 3.221 -4.852 17.335 1.00 93.00 117 ASP A N 1
ATOM 933 C CA . ASP A 1 117 ? 4.300 -4.667 16.349 1.00 93.00 117 ASP A CA 1
ATOM 934 C C . ASP A 1 117 ? 4.061 -5.402 15.021 1.00 93.00 117 ASP A C 1
ATOM 936 O O . ASP A 1 117 ? 4.437 -4.891 13.966 1.00 93.00 117 ASP A O 1
ATOM 940 N N . ALA A 1 118 ? 3.407 -6.567 15.064 1.00 93.44 118 ALA A N 1
ATOM 941 C CA . ALA A 1 118 ? 3.087 -7.358 13.879 1.00 93.44 118 ALA A CA 1
ATOM 942 C C . ALA A 1 118 ? 2.132 -6.637 12.907 1.00 93.44 118 ALA A C 1
ATOM 944 O O . ALA A 1 118 ? 2.278 -6.806 11.701 1.00 93.44 118 ALA A O 1
ATOM 945 N N . TYR A 1 119 ? 1.227 -5.789 13.412 1.00 94.00 119 TYR A N 1
ATOM 946 C CA . TYR A 1 119 ? 0.154 -5.168 12.623 1.00 94.00 119 TYR A CA 1
ATOM 947 C C . TYR A 1 119 ? 0.379 -3.683 12.319 1.00 94.00 119 TYR A C 1
ATOM 949 O O . TYR A 1 119 ? -0.448 -3.049 11.668 1.00 94.00 119 TYR A O 1
ATOM 957 N N . LYS A 1 120 ? 1.499 -3.095 12.758 1.00 90.56 120 LYS A N 1
ATOM 958 C CA . LYS A 1 120 ? 1.778 -1.660 12.553 1.00 90.56 120 LYS A CA 1
ATOM 959 C C . LYS A 1 120 ? 1.712 -1.228 11.091 1.00 90.56 120 LYS A C 1
ATOM 961 O O . LYS A 1 120 ? 1.263 -0.122 10.819 1.00 90.56 120 LYS A O 1
ATOM 966 N N . ARG A 1 121 ? 2.112 -2.104 10.164 1.00 88.06 121 ARG A N 1
ATOM 967 C CA . ARG A 1 121 ? 2.032 -1.838 8.719 1.00 88.06 121 ARG A CA 1
ATOM 968 C C . ARG A 1 121 ? 0.593 -1.825 8.199 1.00 88.06 121 ARG A C 1
ATOM 970 O O . ARG A 1 121 ? 0.245 -0.939 7.437 1.00 88.06 121 ARG A O 1
ATOM 977 N N . ALA A 1 122 ? -0.260 -2.725 8.687 1.00 90.50 122 ALA A N 1
ATOM 978 C CA . ALA A 1 122 ? -1.676 -2.765 8.321 1.00 90.50 122 ALA A CA 1
ATOM 979 C C . ALA A 1 122 ? -2.456 -1.514 8.778 1.00 90.50 122 ALA A C 1
ATOM 981 O O . ALA A 1 122 ? -3.439 -1.127 8.137 1.00 90.50 122 ALA A O 1
ATOM 982 N N . VAL A 1 123 ? -2.013 -0.893 9.880 1.00 89.56 123 VAL A N 1
ATOM 983 C CA . VAL A 1 123 ? -2.604 0.323 10.471 1.00 89.56 123 VAL A CA 1
ATOM 984 C C . VAL A 1 123 ? -1.975 1.616 9.945 1.00 89.56 123 VAL A C 1
ATOM 986 O O . VAL A 1 123 ? -2.627 2.656 9.996 1.00 89.56 123 VAL A O 1
ATOM 989 N N . GLY A 1 124 ? -0.711 1.581 9.508 1.00 83.75 124 GLY A N 1
ATOM 990 C CA . GLY A 1 124 ? 0.071 2.779 9.171 1.00 83.75 124 GLY A CA 1
ATOM 991 C C . GLY A 1 124 ? 0.468 3.622 10.395 1.00 83.75 124 GLY A C 1
ATOM 992 O O . GLY A 1 124 ? 0.896 4.764 10.270 1.00 83.75 124 GLY A O 1
ATOM 993 N N . SER A 1 125 ? 0.296 3.100 11.617 1.00 84.06 125 SER A N 1
ATOM 994 C CA . SER A 1 125 ? 0.539 3.845 12.859 1.00 84.06 125 SER A CA 1
ATOM 995 C C . SER A 1 125 ? 0.855 2.929 14.044 1.00 84.06 125 SER A C 1
ATOM 997 O O . SER A 1 125 ? 0.461 1.763 14.104 1.00 84.06 125 SER A O 1
ATOM 999 N N . ASN A 1 126 ? 1.547 3.490 15.043 1.00 87.50 126 ASN A N 1
ATOM 1000 C CA . ASN A 1 126 ? 1.761 2.845 16.344 1.00 87.50 126 ASN A CA 1
ATOM 1001 C C . ASN A 1 126 ? 0.490 2.798 17.205 1.00 87.50 126 ASN A C 1
ATOM 1003 O O . ASN A 1 126 ? 0.479 2.116 18.230 1.00 87.50 126 ASN A O 1
ATOM 1007 N N . GLN A 1 127 ? -0.535 3.557 16.826 1.00 89.31 127 GLN A N 1
ATOM 1008 C CA . GLN A 1 127 ? -1.813 3.610 17.514 1.00 89.31 127 GLN A CA 1
ATOM 1009 C C . GLN A 1 127 ? -2.944 3.291 16.546 1.00 89.31 127 GLN A C 1
ATOM 1011 O O . GLN A 1 127 ? -2.963 3.814 15.432 1.00 89.31 127 GLN A O 1
ATOM 1016 N N . LEU A 1 128 ? -3.891 2.481 17.007 1.00 89.94 128 LEU A N 1
ATOM 1017 C CA . LEU A 1 128 ? -5.139 2.176 16.332 1.00 89.94 128 LEU A CA 1
ATOM 1018 C C . LEU A 1 128 ? -6.211 3.162 16.822 1.00 89.94 128 LEU A C 1
ATOM 1020 O O . LEU A 1 128 ? -6.628 3.062 17.982 1.00 89.94 128 LEU A O 1
ATOM 1024 N N . PRO A 1 129 ? -6.639 4.130 15.994 1.00 88.06 129 PRO A N 1
ATOM 1025 C CA . PRO A 1 129 ? -7.684 5.072 16.359 1.00 88.06 129 PRO A CA 1
ATOM 1026 C C . PRO A 1 129 ? -9.050 4.398 16.240 1.00 88.06 129 PRO A C 1
ATOM 1028 O O . PRO A 1 129 ? -9.423 3.908 15.171 1.00 88.06 129 PRO A O 1
ATOM 1031 N N . VAL A 1 130 ? -9.814 4.434 17.327 1.00 88.44 130 VAL A N 1
ATOM 1032 C CA . VAL A 1 130 ? -11.176 3.910 17.397 1.00 88.44 130 VAL A CA 1
ATOM 1033 C C . VAL A 1 130 ? -12.112 5.032 17.821 1.00 88.44 130 VAL A C 1
ATOM 1035 O O . VAL A 1 130 ? -11.918 5.675 18.850 1.00 88.44 130 VAL A O 1
ATOM 1038 N N . VAL A 1 131 ? -13.149 5.272 17.031 1.00 84.06 131 VAL A N 1
ATOM 1039 C CA . VAL A 1 131 ? -14.238 6.186 17.385 1.00 84.06 131 VAL A CA 1
ATOM 1040 C C . VAL A 1 131 ? -15.400 5.319 17.843 1.00 84.06 131 VAL A C 1
ATOM 1042 O O . VAL A 1 131 ? -15.922 4.530 17.062 1.00 84.06 131 VAL A O 1
ATOM 1045 N N . SER A 1 132 ? -15.783 5.419 19.114 1.00 74.88 132 SER A N 1
ATOM 1046 C CA . SER A 1 132 ? -16.932 4.684 19.653 1.00 74.88 132 SER A CA 1
ATOM 1047 C C . SER A 1 132 ? -18.136 5.612 19.745 1.00 74.88 132 SER A C 1
ATOM 1049 O O . SER A 1 132 ? -18.032 6.709 20.292 1.00 74.88 132 SER A O 1
ATOM 1051 N N . HIS A 1 133 ? -19.267 5.163 19.202 1.00 60.38 133 HIS A N 1
ATOM 1052 C CA . HIS A 1 133 ? -20.555 5.845 19.309 1.00 60.38 133 HIS A CA 1
ATOM 1053 C C . HIS A 1 133 ? -21.443 5.194 20.386 1.00 60.38 133 HIS A C 1
ATOM 1055 O O . HIS A 1 133 ? -22.176 5.888 21.090 1.00 60.38 133 HIS A O 1
ATOM 1061 N N . SER A 1 134 ? -21.343 3.870 20.581 1.00 66.75 134 SER A N 1
ATOM 1062 C CA . SER A 1 134 ? -22.036 3.134 21.652 1.00 66.75 134 SER A CA 1
ATOM 1063 C C . SER A 1 134 ? -21.325 1.820 22.029 1.00 66.75 134 SER A C 1
ATOM 1065 O O . SER A 1 134 ? -20.310 1.471 21.429 1.00 66.75 134 SER A O 1
ATOM 1067 N N . GLU A 1 135 ? -21.855 1.071 23.012 1.00 68.06 135 GLU A N 1
ATOM 1068 C CA . GLU A 1 135 ? -21.289 -0.222 23.463 1.00 68.06 135 GLU A CA 1
ATOM 1069 C C . GLU A 1 135 ? -21.107 -1.249 22.332 1.00 68.06 135 GLU A C 1
ATOM 1071 O O . GLU A 1 135 ? -20.201 -2.069 22.414 1.00 68.06 135 GLU A O 1
ATOM 1076 N N . ASN A 1 136 ? -21.935 -1.191 21.282 1.00 73.12 136 ASN A N 1
ATOM 1077 C CA . ASN A 1 136 ? -21.894 -2.125 20.149 1.00 73.12 136 ASN A CA 1
ATOM 1078 C C . ASN A 1 136 ? -21.639 -1.422 18.809 1.00 73.12 136 ASN A C 1
ATOM 1080 O O . ASN A 1 136 ? -21.831 -2.026 17.758 1.00 73.12 136 ASN A O 1
ATOM 1084 N N . GLU A 1 137 ? -21.274 -0.140 18.839 1.00 85.56 137 GLU A N 1
ATOM 1085 C CA . GLU A 1 137 ? -21.050 0.652 17.636 1.00 85.56 137 GLU A CA 1
ATOM 1086 C C . GLU A 1 137 ? -19.736 1.411 17.760 1.00 85.56 137 GLU A C 1
ATOM 1088 O O . GLU A 1 137 ? -19.595 2.386 18.509 1.00 85.56 137 GLU A O 1
ATOM 1093 N N . PHE A 1 138 ? -18.763 0.930 17.005 1.00 88.19 138 PHE A N 1
ATOM 1094 C CA . PHE A 1 138 ? -17.450 1.520 16.867 1.00 88.19 138 PHE A CA 1
ATOM 1095 C C . PHE A 1 138 ? -17.000 1.545 15.409 1.00 88.19 138 PHE A C 1
ATOM 1097 O O . PHE A 1 138 ? -17.440 0.751 14.568 1.00 88.19 138 PHE A O 1
ATOM 1104 N N . TYR A 1 139 ? -16.065 2.455 15.165 1.00 90.31 139 TYR A N 1
ATOM 1105 C CA . TYR A 1 139 ? -15.427 2.693 13.888 1.00 90.31 139 TYR A CA 1
ATOM 1106 C C . TYR A 1 139 ? -13.914 2.660 14.063 1.00 90.31 139 TYR A C 1
ATOM 1108 O O . TYR A 1 139 ? -13.386 3.284 14.987 1.00 90.31 139 TYR A O 1
ATOM 1116 N N . VAL A 1 140 ? -13.210 1.962 13.176 1.00 91.69 140 VAL A N 1
ATOM 1117 C CA . VAL A 1 140 ? -11.749 1.800 13.250 1.00 91.69 140 VAL A CA 1
ATOM 1118 C C . VAL A 1 140 ? -11.108 2.398 12.011 1.00 91.69 140 VAL A C 1
ATOM 1120 O O . VAL A 1 140 ? -11.519 2.087 10.894 1.00 91.69 140 VAL A O 1
ATOM 1123 N N . LYS A 1 141 ? -10.104 3.257 12.205 1.00 89.69 141 LYS A N 1
ATOM 1124 C CA . LYS A 1 141 ? -9.392 3.910 11.100 1.00 89.69 141 LYS A CA 1
ATOM 1125 C C . LYS A 1 141 ? -8.067 3.199 10.826 1.00 89.69 141 LYS A C 1
ATOM 1127 O O . LYS A 1 141 ? -7.263 3.017 11.738 1.00 89.69 141 LYS A O 1
ATOM 1132 N N . PHE A 1 142 ? -7.827 2.849 9.570 1.00 91.19 142 PHE A N 1
ATOM 1133 C CA . PHE A 1 142 ? -6.569 2.284 9.090 1.00 91.19 142 PHE A CA 1
ATOM 1134 C C . PHE A 1 142 ? -5.980 3.222 8.047 1.00 91.19 142 PHE A C 1
ATOM 1136 O O . PHE A 1 142 ? -6.598 3.469 7.013 1.00 91.19 142 PHE A O 1
ATOM 1143 N N . TRP A 1 143 ? -4.793 3.745 8.318 1.00 85.94 143 TRP A N 1
ATOM 1144 C CA . TRP A 1 143 ? -4.151 4.718 7.447 1.00 85.94 143 TRP A CA 1
ATOM 1145 C C . TRP A 1 143 ? -3.289 4.014 6.416 1.00 85.94 143 TRP A C 1
ATOM 1147 O O . TRP A 1 143 ? -2.594 3.042 6.725 1.00 85.94 143 TRP A O 1
ATOM 1157 N N . VAL A 1 144 ? -3.330 4.517 5.189 1.00 80.25 144 VAL A N 1
ATOM 1158 C CA . VAL A 1 144 ? -2.330 4.176 4.184 1.00 80.25 144 VAL A CA 1
ATOM 1159 C C . VAL A 1 144 ? -1.218 5.212 4.323 1.00 80.25 144 VAL A C 1
ATOM 1161 O O . VAL A 1 144 ? -1.498 6.402 4.452 1.00 80.25 144 VAL A O 1
ATOM 1164 N N . ASP A 1 145 ? 0.038 4.762 4.382 1.00 62.50 145 ASP A N 1
ATOM 1165 C CA . ASP A 1 145 ? 1.191 5.665 4.480 1.00 62.50 145 ASP A CA 1
ATOM 1166 C C . ASP A 1 145 ? 1.154 6.738 3.376 1.00 62.50 145 ASP A C 1
ATOM 1168 O O . ASP A 1 145 ? 0.716 6.468 2.253 1.00 62.50 145 ASP A O 1
ATOM 1172 N N . GLU A 1 146 ? 1.635 7.946 3.708 1.00 51.19 146 GLU A N 1
ATOM 1173 C CA . GLU A 1 146 ? 1.572 9.133 2.846 1.00 51.19 146 GLU A CA 1
ATOM 1174 C C . GLU A 1 146 ? 2.006 8.820 1.401 1.00 51.19 146 GLU A C 1
ATOM 1176 O O . GLU A 1 146 ? 3.088 8.254 1.179 1.00 51.19 146 GLU A O 1
ATOM 1181 N N . PRO A 1 147 ? 1.237 9.253 0.384 1.00 47.25 147 PRO A N 1
ATOM 1182 C CA . PRO A 1 147 ? 1.722 9.223 -0.982 1.00 47.25 147 PRO A CA 1
ATOM 1183 C C . PRO A 1 147 ? 3.055 9.978 -1.058 1.00 47.25 147 PRO A C 1
ATOM 1185 O O . PRO A 1 147 ? 3.157 11.121 -0.614 1.00 47.25 147 PRO A O 1
ATOM 1188 N N . ILE A 1 148 ? 4.064 9.383 -1.708 1.00 44.81 148 ILE A N 1
ATOM 1189 C CA . ILE A 1 148 ? 5.418 9.956 -1.898 1.00 44.81 148 ILE A CA 1
ATOM 1190 C C . ILE A 1 148 ? 5.377 11.397 -2.469 1.00 44.81 148 ILE A C 1
ATOM 1192 O O . ILE A 1 148 ? 6.342 12.154 -2.345 1.00 44.81 148 ILE A O 1
ATOM 1196 N N . PHE A 1 149 ? 4.262 11.789 -3.094 1.00 41.47 149 PHE A N 1
ATOM 1197 C CA . PHE A 1 149 ? 4.052 13.083 -3.738 1.00 41.47 149 PHE A CA 1
ATOM 1198 C C . PHE A 1 149 ? 2.956 13.960 -3.112 1.00 41.47 149 PHE A C 1
ATOM 1200 O O . PHE A 1 149 ? 2.599 14.961 -3.734 1.00 41.47 149 PHE A O 1
ATOM 1207 N N . ASN A 1 150 ? 2.456 13.658 -1.907 1.00 46.81 150 ASN A N 1
ATOM 1208 C CA . ASN A 1 150 ? 1.465 14.502 -1.228 1.00 46.81 150 ASN A CA 1
ATOM 1209 C C . ASN A 1 150 ? 2.064 15.229 -0.001 1.00 46.81 150 ASN A C 1
ATOM 1211 O O . ASN A 1 150 ? 1.863 14.814 1.136 1.00 46.81 150 ASN A O 1
ATOM 1215 N N . PRO A 1 151 ? 2.811 16.337 -0.200 1.00 41.69 151 PRO A N 1
ATOM 1216 C CA . PRO A 1 151 ? 3.501 17.061 0.874 1.00 41.69 151 PRO A CA 1
ATOM 1217 C C . PRO A 1 151 ? 2.570 17.823 1.836 1.00 41.69 151 PRO A C 1
ATOM 1219 O O . PRO A 1 151 ? 3.068 18.543 2.703 1.00 41.69 151 PRO A O 1
ATOM 1222 N N . ASN A 1 152 ? 1.246 17.721 1.673 1.00 43.28 152 ASN A N 1
ATOM 1223 C CA . ASN A 1 152 ? 0.262 18.474 2.453 1.00 43.28 152 ASN A CA 1
ATOM 1224 C C . ASN A 1 152 ? -0.387 17.667 3.592 1.00 43.28 152 ASN A C 1
ATOM 1226 O O . ASN A 1 152 ? -1.251 18.216 4.270 1.00 43.28 152 ASN A O 1
ATOM 1230 N N . GLY A 1 153 ? 0.045 16.424 3.841 1.00 51.81 153 GLY A N 1
ATOM 1231 C CA . GLY A 1 153 ? -0.446 15.627 4.973 1.00 51.81 153 GLY A CA 1
ATOM 1232 C C . GLY A 1 153 ? -1.916 15.228 4.834 1.00 51.81 153 GLY A C 1
ATOM 1233 O O . GLY A 1 153 ? -2.666 15.326 5.800 1.00 51.81 153 GLY A O 1
ATOM 1234 N N . ALA A 1 154 ? -2.321 14.846 3.621 1.00 58.28 154 ALA A N 1
ATOM 1235 C CA . ALA A 1 154 ? -3.647 14.308 3.340 1.00 58.28 154 ALA A CA 1
ATOM 1236 C C . ALA A 1 154 ? -3.871 12.988 4.083 1.00 58.28 154 ALA A C 1
ATOM 1238 O O . ALA A 1 154 ? -3.020 12.099 3.994 1.00 58.28 154 ALA A O 1
ATOM 1239 N N . PHE A 1 155 ? -5.013 12.828 4.748 1.00 71.88 155 PHE A N 1
ATOM 1240 C CA . PHE A 1 155 ? -5.442 11.526 5.243 1.00 71.88 155 PHE A CA 1
ATOM 1241 C C . PHE A 1 155 ? -6.126 10.738 4.128 1.00 71.88 155 PHE A C 1
ATOM 1243 O O . PHE A 1 155 ? -7.098 11.197 3.537 1.00 71.88 155 PHE A O 1
ATOM 1250 N N . GLU A 1 156 ? -5.632 9.527 3.886 1.00 82.00 156 GLU A N 1
ATOM 1251 C CA . GLU A 1 156 ? -6.204 8.547 2.968 1.00 82.00 156 GLU A CA 1
ATOM 1252 C C . GLU A 1 156 ? -6.149 7.168 3.636 1.00 82.00 156 GLU A C 1
ATOM 1254 O O . GLU A 1 156 ? -5.157 6.802 4.280 1.00 82.00 156 GLU A O 1
ATOM 1259 N N . GLY A 1 157 ? -7.222 6.389 3.519 1.00 88.69 157 GLY A N 1
ATOM 1260 C CA . GLY A 1 157 ? -7.205 5.017 4.002 1.00 88.69 157 GLY A CA 1
ATOM 1261 C C . GLY A 1 157 ? -8.572 4.383 4.140 1.00 88.69 157 GLY A C 1
ATOM 1262 O O . GLY A 1 157 ? -9.494 4.652 3.372 1.00 88.69 157 GLY A O 1
ATOM 1263 N N . PHE A 1 158 ? -8.683 3.490 5.116 1.00 92.00 158 PHE A N 1
ATOM 1264 C CA . PHE A 1 158 ? -9.842 2.632 5.292 1.00 92.00 158 PHE A CA 1
ATOM 1265 C C . PHE A 1 158 ? -10.535 2.894 6.617 1.00 92.00 158 PHE A C 1
ATOM 1267 O O . PHE A 1 158 ? -9.900 3.051 7.663 1.00 92.00 158 PHE A O 1
ATOM 1274 N N . LEU A 1 159 ? -11.858 2.881 6.567 1.00 92.06 159 LEU A N 1
ATOM 1275 C CA . LEU A 1 159 ? -12.723 2.932 7.728 1.00 92.06 159 LEU A CA 1
ATOM 1276 C C . LEU A 1 159 ? -13.474 1.608 7.832 1.00 92.06 159 LEU A C 1
ATOM 1278 O O . LEU A 1 159 ? -14.147 1.198 6.886 1.00 92.06 159 LEU A O 1
ATOM 1282 N N . TYR A 1 160 ? -13.370 0.962 8.987 1.00 93.50 160 TYR A N 1
ATOM 1283 C CA . TYR A 1 160 ? -14.223 -0.162 9.347 1.00 93.50 160 TYR A CA 1
ATOM 1284 C C . TYR A 1 160 ? -15.395 0.320 10.198 1.00 93.50 160 TYR A C 1
ATOM 1286 O O . TYR A 1 160 ? -15.191 1.114 11.119 1.00 93.50 160 TYR A O 1
ATOM 1294 N N . SER A 1 161 ? -16.591 -0.195 9.924 1.00 92.38 161 SER A N 1
ATOM 1295 C CA . SER A 1 161 ? -17.793 -0.009 10.735 1.00 92.38 161 SER A CA 1
ATOM 1296 C C . SER A 1 161 ? -18.277 -1.342 11.293 1.00 92.38 161 SER A C 1
ATOM 1298 O O . SER A 1 161 ? -18.543 -2.280 10.547 1.00 92.38 161 SER A O 1
ATOM 1300 N N . SER A 1 162 ? -18.440 -1.418 12.610 1.00 91.94 162 SER A N 1
ATOM 1301 C CA . SER A 1 162 ? -18.947 -2.618 13.297 1.00 91.94 162 SER A CA 1
ATOM 1302 C C . SER A 1 162 ? -20.385 -3.004 12.921 1.00 91.94 162 SER A C 1
ATOM 1304 O O . SER A 1 162 ? -20.731 -4.183 12.969 1.00 91.94 162 SER A O 1
ATOM 1306 N N . ASN A 1 163 ? -21.223 -2.048 12.506 1.00 89.44 163 ASN A N 1
ATOM 1307 C CA . ASN A 1 163 ? -22.623 -2.289 12.132 1.00 89.44 163 ASN A CA 1
ATOM 1308 C C . ASN A 1 163 ? -22.879 -2.220 10.612 1.00 89.44 163 ASN A C 1
ATOM 1310 O O . ASN A 1 163 ? -24.004 -2.470 10.181 1.00 89.44 163 ASN A O 1
ATOM 1314 N N . GLY A 1 164 ? -21.857 -1.904 9.809 1.00 88.81 164 GLY A N 1
ATOM 1315 C CA . GLY A 1 164 ? -21.979 -1.759 8.355 1.00 88.81 164 GLY A CA 1
ATOM 1316 C C . GLY A 1 164 ? -22.698 -0.486 7.897 1.00 88.81 164 GLY A C 1
ATOM 1317 O O . GLY A 1 164 ? -23.056 -0.366 6.725 1.00 88.81 164 GLY A O 1
ATOM 1318 N N . GLU A 1 165 ? -22.926 0.464 8.804 1.00 87.81 165 GLU A N 1
ATOM 1319 C CA . GLU A 1 165 ? -23.409 1.802 8.474 1.00 87.81 165 GLU A CA 1
ATOM 1320 C C . GLU A 1 165 ? -22.235 2.784 8.486 1.00 87.81 165 GLU A C 1
ATOM 1322 O O . GLU A 1 165 ? -21.340 2.700 9.332 1.00 87.81 165 GLU A O 1
ATOM 1327 N N . PHE A 1 166 ? -22.216 3.712 7.527 1.00 85.88 166 PHE A N 1
ATOM 1328 C CA . PHE A 1 166 ? -21.230 4.785 7.530 1.00 85.88 166 PHE A CA 1
ATOM 1329 C C . PHE A 1 166 ? -21.611 5.806 8.614 1.00 85.88 166 PHE A C 1
ATOM 1331 O O . PHE A 1 166 ? -22.791 6.138 8.737 1.00 85.88 166 PHE A O 1
ATOM 1338 N N . PRO A 1 167 ? -20.653 6.345 9.382 1.00 77.75 167 PRO A N 1
ATOM 1339 C CA . PRO A 1 167 ? -20.961 7.305 10.436 1.00 77.75 167 PRO A CA 1
ATOM 1340 C C . PRO A 1 167 ? -21.495 8.619 9.844 1.00 77.75 167 PRO A C 1
ATOM 1342 O O . PRO A 1 167 ? -20.750 9.402 9.252 1.00 77.75 167 PRO A O 1
ATOM 1345 N N . THR A 1 168 ? -22.794 8.881 10.013 1.00 68.50 168 THR A N 1
ATOM 1346 C CA . THR A 1 168 ? -23.475 10.065 9.449 1.00 68.50 168 THR A CA 1
ATOM 1347 C C . THR A 1 168 ? -23.373 11.307 10.331 1.00 68.50 168 THR A C 1
ATOM 1349 O O . THR A 1 168 ? -23.434 12.430 9.848 1.00 68.50 168 THR A O 1
ATOM 1352 N N . THR A 1 169 ? -23.204 11.140 11.642 1.00 56.84 169 THR A N 1
ATOM 1353 C CA . THR A 1 169 ? -23.240 12.254 12.598 1.00 56.84 169 THR A CA 1
ATOM 1354 C C . THR A 1 169 ? -22.343 11.976 13.795 1.00 56.84 169 THR A C 1
ATOM 1356 O O . THR A 1 169 ? -22.812 11.425 14.781 1.00 56.84 169 THR A O 1
ATOM 1359 N N . ASP A 1 170 ? -21.067 12.356 13.718 1.00 54.69 170 ASP A N 1
ATOM 1360 C CA . ASP A 1 170 ? -20.402 13.138 14.767 1.00 54.69 170 ASP A CA 1
ATOM 1361 C C . ASP A 1 170 ? -18.972 13.539 14.366 1.00 54.69 170 ASP A C 1
ATOM 1363 O O . ASP A 1 170 ? -18.263 12.859 13.624 1.00 54.69 170 ASP A O 1
ATOM 1367 N N . SER A 1 171 ? -18.567 14.676 14.913 1.00 50.62 171 SER A N 1
ATOM 1368 C CA . SER A 1 171 ? -17.354 15.490 14.730 1.00 50.62 171 SER A CA 1
ATOM 1369 C C . SER A 1 171 ? -15.961 14.818 14.784 1.00 50.62 171 SER A C 1
ATOM 1371 O O . SER A 1 171 ? -14.954 15.524 14.737 1.00 50.62 171 SER A O 1
ATOM 1373 N N . ALA A 1 172 ? -15.858 13.490 14.860 1.00 54.03 172 ALA A N 1
ATOM 1374 C CA . ALA A 1 172 ? -14.588 12.770 15.034 1.00 54.03 172 ALA A CA 1
ATOM 1375 C C . ALA A 1 172 ? -13.993 12.198 13.732 1.00 54.03 172 ALA A C 1
ATOM 1377 O O . ALA A 1 172 ? -12.829 11.777 13.711 1.00 54.03 172 ALA A O 1
ATOM 1378 N N . LEU A 1 173 ? -14.773 12.140 12.645 1.00 64.88 173 LEU A N 1
ATOM 1379 C CA . LEU A 1 173 ? -14.365 11.475 11.401 1.00 64.88 173 LEU A CA 1
ATOM 1380 C C . LEU A 1 173 ? -14.129 12.410 10.209 1.00 64.88 173 LEU A C 1
ATOM 1382 O O . LEU A 1 173 ? -13.352 12.022 9.358 1.00 64.88 173 LEU A O 1
ATOM 1386 N N . TYR A 1 174 ? -14.678 13.632 10.185 1.00 68.12 174 TYR A N 1
ATOM 1387 C CA . TYR A 1 174 ? -14.424 14.692 9.178 1.00 68.12 174 TYR A CA 1
ATOM 1388 C C . TYR A 1 174 ? -14.446 14.286 7.682 1.00 68.12 174 TYR A C 1
ATOM 1390 O O . TYR A 1 174 ? -14.005 15.069 6.846 1.00 68.12 174 TYR A O 1
ATOM 1398 N N . PHE A 1 175 ? -15.006 13.133 7.307 1.00 75.00 175 PHE A N 1
ATOM 1399 C CA . PHE A 1 175 ? -15.131 12.726 5.905 1.00 75.00 175 PHE A CA 1
ATOM 1400 C C . PHE A 1 175 ? -16.528 13.061 5.369 1.00 75.00 175 PHE A C 1
ATOM 1402 O O . PHE A 1 175 ? -17.531 12.532 5.851 1.00 75.00 175 PHE A O 1
ATOM 1409 N N . TYR A 1 176 ? -16.582 13.956 4.379 1.00 75.88 176 TYR A N 1
ATOM 1410 C CA . TYR A 1 176 ? -17.819 14.344 3.682 1.00 75.88 176 TYR A CA 1
ATOM 1411 C C . TYR A 1 176 ? -18.170 13.399 2.533 1.00 75.88 176 TYR A C 1
ATOM 1413 O O . TYR A 1 176 ? -19.334 13.262 2.166 1.00 75.88 176 TYR A O 1
ATOM 1421 N N . GLU A 1 177 ? -17.156 12.752 1.970 1.00 85.50 177 GLU A N 1
ATOM 1422 C CA . GLU A 1 177 ? -17.272 11.846 0.840 1.00 85.50 177 GLU A CA 1
ATOM 1423 C C . GLU A 1 177 ? -16.547 10.546 1.176 1.00 85.50 177 GLU A C 1
ATOM 1425 O O . GLU A 1 177 ? -15.534 10.537 1.882 1.00 85.50 177 GLU A O 1
ATOM 1430 N N . TYR A 1 178 ? -17.085 9.437 0.688 1.00 89.56 178 TYR A N 1
ATOM 1431 C CA . TYR A 1 178 ? -16.500 8.118 0.877 1.00 89.56 178 TYR A CA 1
ATOM 1432 C C . TYR A 1 178 ? -16.910 7.191 -0.259 1.00 89.56 178 TYR A C 1
ATOM 1434 O O . TYR A 1 178 ? -17.872 7.454 -0.986 1.00 89.56 178 TYR A O 1
ATOM 1442 N N . LYS A 1 179 ? -16.206 6.069 -0.391 1.00 91.50 179 LYS A N 1
ATOM 1443 C CA . LYS A 1 179 ? -16.663 4.957 -1.223 1.00 91.50 179 LYS A CA 1
ATOM 1444 C C . LYS A 1 179 ? -16.807 3.695 -0.388 1.00 91.50 179 LYS A C 1
ATOM 1446 O O . LYS A 1 179 ? -15.937 3.372 0.417 1.00 91.50 179 LYS A O 1
ATOM 1451 N N . GLN A 1 180 ? -17.884 2.950 -0.601 1.00 91.69 180 GLN A N 1
ATOM 1452 C CA . GLN A 1 180 ? -18.045 1.636 0.017 1.00 91.69 180 GLN A CA 1
ATOM 1453 C C . GLN A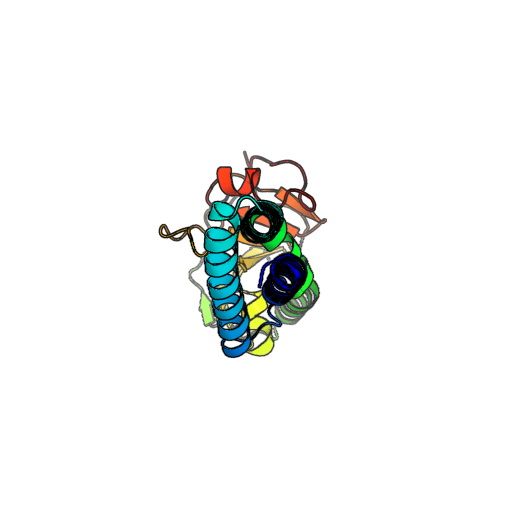 1 180 ? -17.218 0.590 -0.740 1.00 91.69 180 GLN A C 1
ATOM 1455 O O . GLN A 1 180 ? -17.282 0.526 -1.967 1.00 91.69 180 GLN A O 1
ATOM 1460 N N . ILE A 1 181 ? -16.446 -0.214 -0.011 1.00 92.31 181 ILE A N 1
ATOM 1461 C CA . ILE A 1 181 ? -15.668 -1.342 -0.548 1.00 92.31 181 ILE A CA 1
ATOM 1462 C C . ILE A 1 181 ? -16.450 -2.640 -0.348 1.00 92.31 181 ILE A C 1
ATOM 1464 O O . ILE A 1 181 ? -16.619 -3.426 -1.275 1.00 92.31 181 ILE A O 1
ATOM 1468 N N . ASP A 1 182 ? -16.941 -2.847 0.874 1.00 90.38 182 ASP A N 1
ATOM 1469 C CA . ASP A 1 182 ? -17.736 -4.007 1.278 1.00 90.38 182 ASP A CA 1
ATOM 1470 C C . ASP A 1 182 ? -18.721 -3.595 2.390 1.00 90.38 182 ASP A C 1
ATOM 1472 O O . ASP A 1 182 ? -18.778 -2.424 2.773 1.00 90.38 182 ASP A O 1
ATOM 1476 N N . ALA A 1 183 ? -19.503 -4.537 2.922 1.00 89.44 183 ALA A N 1
ATOM 1477 C CA . ALA A 1 183 ? -20.549 -4.300 3.917 1.00 89.44 183 ALA A CA 1
ATOM 1478 C C . ALA A 1 183 ? -20.091 -3.403 5.079 1.00 89.44 183 ALA A C 1
ATOM 1480 O O . ALA A 1 183 ? -20.789 -2.454 5.416 1.00 89.44 183 ALA A O 1
ATOM 1481 N N . ASN A 1 184 ? -18.897 -3.656 5.621 1.00 94.19 184 ASN A N 1
ATOM 1482 C CA . ASN A 1 184 ? -18.362 -2.952 6.789 1.00 94.19 184 ASN A CA 1
ATOM 1483 C C . ASN A 1 184 ? -17.144 -2.075 6.469 1.00 94.19 184 ASN A C 1
ATOM 1485 O O . ASN A 1 184 ? -16.568 -1.480 7.378 1.00 94.19 184 ASN A O 1
ATOM 1489 N N . TRP A 1 185 ? -16.724 -2.013 5.204 1.00 94.75 185 TRP A N 1
ATOM 1490 C CA . TRP A 1 185 ? -15.461 -1.403 4.798 1.00 94.75 185 TRP A CA 1
ATOM 1491 C C . TRP A 1 185 ? -15.690 -0.235 3.852 1.00 94.75 185 TRP A C 1
ATOM 1493 O O . TRP A 1 185 ? -16.350 -0.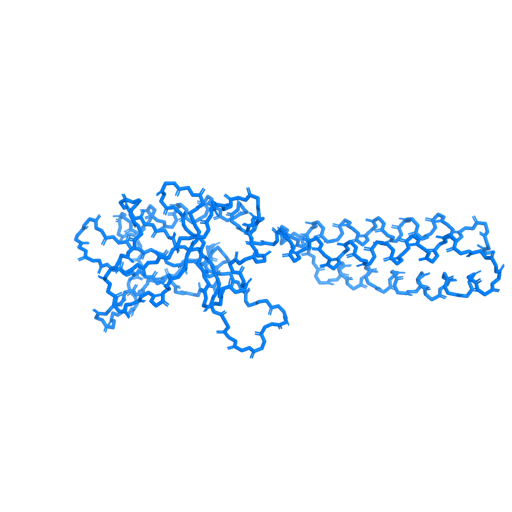372 2.820 1.00 94.75 185 TRP A O 1
ATOM 1503 N N . TYR A 1 186 ? -15.059 0.889 4.167 1.00 92.56 186 TYR A N 1
ATOM 1504 C CA . TYR A 1 186 ? -15.115 2.102 3.365 1.00 92.56 186 TYR A CA 1
ATOM 1505 C C . TYR A 1 186 ? -13.716 2.618 3.082 1.00 92.56 186 TYR A C 1
ATOM 1507 O O . TYR A 1 186 ? -12.816 2.514 3.913 1.00 92.56 186 TYR A O 1
ATOM 1515 N N . TYR A 1 187 ? -13.561 3.207 1.908 1.00 91.62 187 TYR A N 1
ATOM 1516 C CA . TYR A 1 187 ? -12.410 4.003 1.531 1.00 91.62 187 TYR A CA 1
ATOM 1517 C C . TYR A 1 187 ? -12.743 5.481 1.751 1.00 91.62 187 TYR A C 1
ATOM 1519 O O . TYR A 1 187 ? -13.801 5.957 1.322 1.00 91.62 187 TYR A O 1
ATOM 1527 N N . VAL A 1 188 ? -11.858 6.184 2.452 1.00 88.81 188 VAL A N 1
ATOM 1528 C CA . VAL A 1 188 ? -12.026 7.584 2.852 1.00 88.81 188 VAL A CA 1
ATOM 1529 C C . VAL A 1 188 ? -10.768 8.379 2.521 1.00 88.81 188 VAL A C 1
ATOM 1531 O O . VAL A 1 188 ? -9.652 7.867 2.631 1.00 88.81 188 VAL A O 1
ATOM 1534 N N . SER A 1 189 ? -10.956 9.638 2.135 1.00 86.31 189 SER A N 1
ATOM 1535 C CA . SER A 1 189 ? -9.871 10.597 1.948 1.00 86.31 189 SER A CA 1
ATOM 1536 C C . SER A 1 189 ? -10.333 12.004 2.320 1.00 86.31 189 SER A C 1
ATOM 1538 O O . SER A 1 189 ? -11.519 12.326 2.219 1.00 86.31 189 SER A O 1
ATOM 1540 N N . ASP A 1 190 ? -9.392 12.849 2.731 1.00 79.56 190 ASP A N 1
ATOM 1541 C CA . ASP A 1 190 ? -9.611 14.284 2.930 1.00 79.56 190 ASP A CA 1
ATOM 1542 C C . ASP A 1 190 ? -9.911 15.029 1.621 1.00 79.56 190 ASP A C 1
ATOM 1544 O O . ASP A 1 190 ? -10.538 16.093 1.637 1.00 79.56 190 ASP A O 1
ATOM 1548 N N . TYR A 1 191 ? -9.440 14.502 0.487 1.00 79.88 191 TYR A N 1
ATOM 1549 C CA . TYR A 1 191 ? -9.592 15.131 -0.820 1.00 79.88 191 TYR A CA 1
ATOM 1550 C C . TYR A 1 191 ? -10.528 14.323 -1.715 1.00 79.88 191 TYR A C 1
ATOM 1552 O O . TYR A 1 191 ? -10.294 13.150 -2.004 1.00 79.88 191 TYR A O 1
ATOM 1560 N N . SER A 1 192 ? -11.548 14.996 -2.248 1.00 80.06 192 SER A N 1
ATOM 1561 C CA . SER A 1 192 ? -12.477 14.406 -3.218 1.00 80.06 192 SER A CA 1
ATOM 1562 C C . SER A 1 192 ? -11.773 13.912 -4.485 1.00 80.06 192 SER A C 1
ATOM 1564 O O . SER A 1 192 ? -12.142 12.879 -5.035 1.00 80.06 192 SER A O 1
ATOM 1566 N N . SER A 1 193 ? -10.702 14.591 -4.919 1.00 81.62 193 SER A N 1
ATOM 1567 C CA . SER A 1 193 ? -9.882 14.150 -6.055 1.00 81.62 193 SER A CA 1
ATOM 1568 C C . SER A 1 193 ? -9.270 12.771 -5.832 1.00 81.62 193 SER A C 1
ATOM 1570 O O . SER A 1 193 ? -9.230 11.966 -6.755 1.00 81.62 193 SER A O 1
ATOM 1572 N N . ASP A 1 194 ? -8.840 12.473 -4.608 1.00 80.25 194 ASP A N 1
ATOM 1573 C CA . ASP A 1 194 ? -8.204 11.196 -4.285 1.00 80.25 194 ASP A CA 1
ATOM 1574 C C . ASP A 1 194 ? -9.260 10.084 -4.219 1.00 80.25 194 ASP A C 1
ATOM 1576 O O . ASP A 1 194 ? -8.992 8.938 -4.576 1.00 80.25 194 ASP A O 1
ATOM 1580 N N . LEU A 1 195 ? -10.499 10.415 -3.836 1.00 82.12 195 LEU A N 1
ATOM 1581 C CA . LEU A 1 195 ? -11.630 9.504 -3.993 1.00 82.12 195 LEU A CA 1
ATOM 1582 C C . LEU A 1 195 ? -11.934 9.247 -5.470 1.00 82.12 195 LEU A C 1
ATOM 1584 O O . LEU A 1 195 ? -12.185 8.104 -5.825 1.00 82.12 195 LEU A O 1
ATOM 1588 N N . GLU A 1 196 ? -11.906 10.252 -6.343 1.00 83.12 196 GLU A N 1
ATOM 1589 C CA . GLU A 1 196 ? -12.165 10.073 -7.780 1.00 83.12 196 GLU A CA 1
ATOM 1590 C C . GLU A 1 196 ? -11.074 9.259 -8.490 1.00 83.12 196 GLU A C 1
ATOM 1592 O O . GLU A 1 196 ? -11.390 8.406 -9.324 1.00 83.12 196 GLU A O 1
ATOM 1597 N N . GLU A 1 197 ? -9.807 9.513 -8.164 1.00 81.56 197 GLU A N 1
ATOM 1598 C CA . GLU A 1 197 ? -8.648 8.958 -8.868 1.00 81.56 197 GLU A CA 1
ATOM 1599 C C . GLU A 1 197 ? -8.196 7.595 -8.324 1.00 81.56 197 GLU A C 1
ATOM 1601 O O . GLU A 1 197 ? -7.669 6.787 -9.095 1.00 81.56 197 GLU A O 1
ATOM 1606 N N . ASN A 1 198 ? -8.452 7.303 -7.042 1.00 81.31 198 ASN A N 1
ATOM 1607 C CA . ASN A 1 198 ? -8.039 6.057 -6.398 1.00 81.31 198 ASN A CA 1
ATOM 1608 C C . ASN A 1 198 ? -9.217 5.107 -6.142 1.00 81.31 198 ASN A C 1
ATOM 1610 O O . ASN A 1 198 ? -10.397 5.480 -6.145 1.00 81.31 198 ASN A O 1
ATOM 1614 N N . CYS A 1 199 ? -8.876 3.837 -5.905 1.00 80.50 199 CYS A N 1
ATOM 1615 C CA . CYS A 1 199 ? -9.832 2.750 -5.705 1.00 80.50 199 CYS A CA 1
ATOM 1616 C C . CYS A 1 199 ? -10.871 2.684 -6.843 1.00 80.50 199 CYS A C 1
ATOM 1618 O O . CYS A 1 199 ? -12.068 2.922 -6.659 1.00 80.50 199 CYS A O 1
ATOM 1620 N N . LEU A 1 200 ? -10.384 2.444 -8.060 1.00 81.62 200 LEU A N 1
ATOM 1621 C CA . LEU A 1 200 ? -11.178 2.489 -9.291 1.00 81.62 200 LEU A CA 1
ATOM 1622 C C . LEU A 1 200 ? -11.925 1.181 -9.579 1.00 81.62 200 LEU A C 1
ATOM 1624 O O . LEU A 1 200 ? -12.887 1.177 -10.344 1.00 81.62 200 LEU A O 1
ATOM 1628 N N . PHE A 1 201 ? -11.459 0.070 -9.017 1.00 81.00 201 PHE A N 1
ATOM 1629 C CA . PHE A 1 201 ? -11.945 -1.276 -9.307 1.00 81.00 201 PHE A CA 1
ATOM 1630 C C . PHE A 1 201 ? -12.639 -1.932 -8.116 1.00 81.00 201 PHE A C 1
ATOM 1632 O O . PHE A 1 201 ? -13.535 -2.747 -8.331 1.00 81.00 201 PHE A O 1
ATOM 1639 N N . LEU A 1 202 ? -12.219 -1.616 -6.886 1.00 80.25 202 LEU A N 1
ATOM 1640 C CA . LEU A 1 202 ? -12.804 -2.207 -5.675 1.00 80.25 202 LEU A CA 1
ATOM 1641 C C . LEU A 1 202 ? -13.956 -1.413 -5.096 1.00 80.25 202 LEU A C 1
ATOM 1643 O O . LEU A 1 202 ? -14.908 -1.994 -4.584 1.00 80.25 202 LEU A O 1
ATOM 1647 N N . CYS A 1 203 ? -13.851 -0.097 -5.148 1.00 83.31 203 CYS A N 1
ATOM 1648 C CA . CYS A 1 203 ? -14.812 0.752 -4.493 1.00 83.31 203 CYS A CA 1
ATOM 1649 C C . CYS A 1 203 ? -16.038 0.997 -5.379 1.00 83.31 203 CYS A C 1
ATOM 1651 O O . CYS A 1 203 ? -15.934 1.097 -6.603 1.00 83.31 203 CYS A O 1
ATOM 1653 N N . GLY A 1 204 ? -17.197 1.128 -4.737 1.00 81.69 204 GLY A N 1
ATOM 1654 C CA . GLY A 1 204 ? -18.422 1.600 -5.369 1.00 81.69 204 GLY A CA 1
ATOM 1655 C C . GLY A 1 204 ? -18.363 3.080 -5.757 1.00 81.69 204 GLY A C 1
ATOM 1656 O O . GLY A 1 204 ? -17.319 3.736 -5.692 1.00 81.69 204 GLY A O 1
ATOM 1657 N N . ASP A 1 205 ? -19.518 3.610 -6.152 1.00 86.44 205 ASP A N 1
ATOM 1658 C CA . ASP A 1 205 ?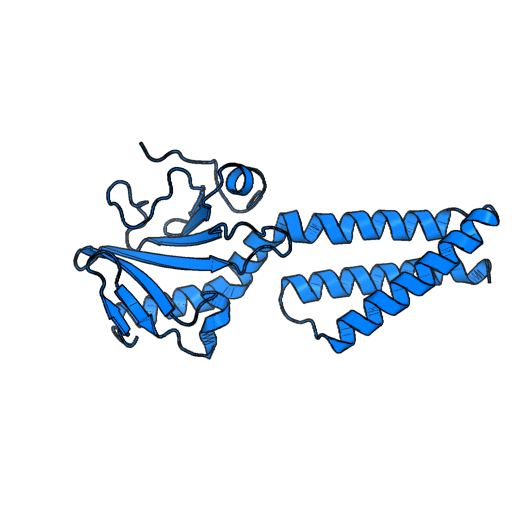 -19.669 5.032 -6.453 1.00 86.44 205 ASP A CA 1
ATOM 1659 C C . ASP A 1 205 ? -19.353 5.900 -5.220 1.00 86.44 205 ASP A C 1
ATOM 1661 O O . ASP A 1 205 ? -19.485 5.459 -4.075 1.00 86.44 205 ASP A O 1
ATOM 1665 N N . ILE A 1 206 ? -18.939 7.146 -5.462 1.00 85.19 206 ILE A N 1
ATOM 1666 C CA . ILE A 1 206 ? -18.730 8.133 -4.396 1.00 85.19 206 ILE A CA 1
ATOM 1667 C C . ILE A 1 206 ? -20.084 8.473 -3.769 1.00 85.19 206 ILE A C 1
ATOM 1669 O O . ILE A 1 206 ? -21.036 8.822 -4.473 1.00 85.19 206 ILE A O 1
ATOM 1673 N N . ILE A 1 207 ? -20.152 8.389 -2.443 1.00 85.00 207 ILE A N 1
ATOM 1674 C CA . ILE A 1 207 ? -21.330 8.711 -1.644 1.00 85.00 207 ILE A CA 1
ATOM 1675 C C . ILE A 1 207 ? -21.037 9.986 -0.853 1.00 85.00 207 ILE A C 1
ATOM 1677 O O . ILE A 1 207 ? -19.991 10.104 -0.216 1.00 85.00 207 ILE A O 1
ATOM 1681 N N . ILE A 1 208 ? -21.973 10.934 -0.904 1.00 79.44 208 ILE A N 1
ATOM 1682 C CA . ILE A 1 208 ? -21.924 12.186 -0.144 1.00 79.44 208 ILE A CA 1
ATOM 1683 C C . ILE A 1 208 ? -22.703 11.975 1.154 1.00 79.44 208 ILE A C 1
ATOM 1685 O O . ILE A 1 208 ? -23.838 11.497 1.126 1.00 79.44 208 ILE A O 1
ATOM 1689 N N . ASN A 1 209 ? -22.078 12.303 2.280 1.00 70.38 209 ASN A N 1
ATOM 1690 C CA . ASN A 1 209 ? -22.699 12.268 3.599 1.00 70.38 209 ASN A CA 1
ATOM 1691 C C . ASN A 1 209 ? -23.414 13.612 3.844 1.00 70.38 209 ASN A C 1
ATOM 1693 O O . ASN A 1 209 ? -22.745 14.642 3.949 1.00 70.38 209 ASN A O 1
ATOM 1697 N N . ASP A 1 210 ? -24.752 13.599 3.860 1.00 60.72 210 ASP A N 1
ATOM 1698 C CA . ASP A 1 210 ? -25.618 14.782 4.047 1.00 60.72 210 ASP A CA 1
ATOM 1699 C C . ASP A 1 210 ? -25.791 15.187 5.524 1.00 60.72 210 ASP A C 1
ATOM 1701 O O . ASP A 1 210 ? -25.989 14.290 6.377 1.00 60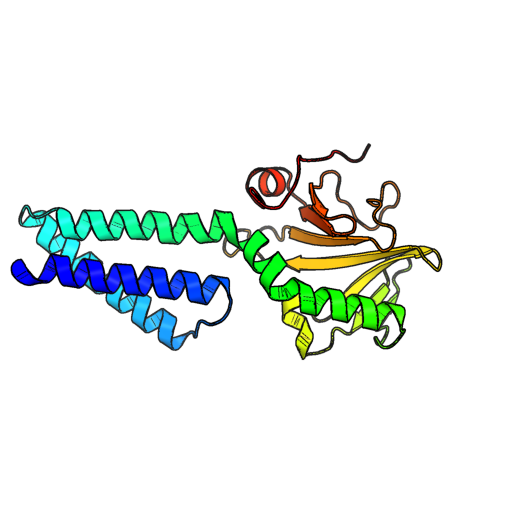.72 210 ASP A O 1
#

Foldseek 3Di:
DLVCLQVLLVVLLVLLVVQLVCVLLVNHDPVSVVVSVVSLVVSLVVLVVVVVVVDNNSNVSSVVSVVCSVVVCQACSQVSLCVSCVVVVVVVVVCVLVVVWAWDDDPPQWTWTQDPPVCCQNQVHRIWIKGAPDPQWIKTHRFHPDDPPDPPPKTWHKIFISQLDDDLDDDNPCFQKWWDQDSGMITTIPDPVSVVRYPPPRTDDIDGRD